Protein AF-A0A8S9XT83-F1 (afdb_monomer)

pLDDT: mean 88.58, std 15.95, range [33.59, 98.62]

Structure (mmCIF, N/CA/C/O backbone):
data_AF-A0A8S9XT83-F1
#
_entry.id   AF-A0A8S9XT83-F1
#
loop_
_atom_site.group_PDB
_atom_site.id
_atom_site.type_symbol
_atom_site.label_atom_id
_atom_site.label_alt_id
_atom_site.label_comp_id
_atom_site.label_asym_id
_atom_site.label_entity_id
_atom_site.label_seq_id
_atom_site.pdbx_PDB_ins_code
_atom_site.Cartn_x
_atom_site.Cartn_y
_atom_site.Cartn_z
_atom_site.occupancy
_atom_site.B_iso_or_equiv
_atom_site.auth_seq_id
_atom_site.auth_comp_id
_atom_site.auth_asym_id
_atom_site.auth_atom_id
_atom_site.pdbx_PDB_model_num
ATOM 1 N N . MET A 1 1 ? -28.883 -6.784 -3.799 1.00 34.38 1 MET A N 1
ATOM 2 C CA . MET A 1 1 ? -28.801 -6.241 -2.429 1.00 34.38 1 MET A CA 1
ATOM 3 C C . MET A 1 1 ? -27.852 -5.056 -2.502 1.00 34.38 1 MET A C 1
ATOM 5 O O . MET A 1 1 ? -26.699 -5.260 -2.856 1.00 34.38 1 MET A O 1
ATOM 9 N N . ALA A 1 2 ? -28.358 -3.829 -2.380 1.00 33.59 2 ALA A N 1
ATOM 10 C CA . ALA A 1 2 ? -27.524 -2.636 -2.489 1.00 33.59 2 ALA A CA 1
ATOM 11 C C . ALA A 1 2 ? -26.619 -2.563 -1.253 1.00 33.59 2 ALA A C 1
ATOM 13 O O . ALA A 1 2 ? -27.121 -2.547 -0.135 1.00 33.59 2 ALA A O 1
ATOM 14 N N . THR A 1 3 ? -25.303 -2.583 -1.452 1.00 39.19 3 THR A N 1
ATOM 15 C CA . THR A 1 3 ? -24.326 -2.287 -0.402 1.00 39.19 3 THR A CA 1
ATOM 16 C C . THR A 1 3 ? -24.558 -0.853 0.059 1.00 39.19 3 THR A C 1
ATOM 18 O O . THR A 1 3 ? -24.396 0.072 -0.743 1.00 39.19 3 THR A O 1
ATOM 21 N N . GLU A 1 4 ? -24.972 -0.665 1.313 1.00 41.41 4 GLU A N 1
ATOM 22 C CA . GLU A 1 4 ? -24.979 0.653 1.944 1.00 41.41 4 GLU A CA 1
ATOM 23 C C . GLU A 1 4 ? -23.576 1.244 1.794 1.00 41.41 4 GLU A C 1
ATOM 25 O O . GLU A 1 4 ? -22.588 0.674 2.258 1.00 41.41 4 GLU A O 1
ATOM 30 N N . LYS A 1 5 ? -23.470 2.353 1.057 1.00 43.59 5 LYS A N 1
ATOM 31 C CA . LYS A 1 5 ? -22.236 3.134 1.017 1.00 43.59 5 LYS A CA 1
ATOM 32 C C . LYS A 1 5 ? -21.988 3.605 2.445 1.00 43.59 5 LYS A C 1
ATOM 34 O O . LYS A 1 5 ? -22.780 4.394 2.955 1.00 43.59 5 LYS A O 1
ATOM 39 N N . GLY A 1 6 ? -20.938 3.082 3.078 1.00 50.66 6 GLY A N 1
ATOM 40 C CA . GLY A 1 6 ? -20.538 3.489 4.420 1.00 50.66 6 GLY A CA 1
ATOM 41 C C . GLY A 1 6 ? -20.428 5.009 4.499 1.00 50.66 6 GLY A C 1
ATOM 42 O O . GLY A 1 6 ? -19.978 5.651 3.545 1.00 50.66 6 GLY A O 1
ATOM 43 N N . VAL A 1 7 ? -20.890 5.582 5.612 1.00 56.91 7 VAL A N 1
ATOM 44 C CA . VAL A 1 7 ? -20.735 7.013 5.896 1.00 56.91 7 VAL A CA 1
ATOM 45 C C . VAL A 1 7 ? -19.258 7.376 5.674 1.00 56.91 7 VAL A C 1
ATOM 47 O O . VAL A 1 7 ? -18.397 6.644 6.170 1.00 56.91 7 VAL A O 1
ATOM 50 N N . PRO A 1 8 ? -18.938 8.424 4.887 1.00 57.78 8 PRO A N 1
ATOM 51 C CA . PRO A 1 8 ? -17.556 8.812 4.641 1.00 57.78 8 PRO A CA 1
ATOM 52 C C . PRO A 1 8 ? -16.818 8.967 5.968 1.00 57.78 8 PRO A C 1
ATOM 54 O O . PRO A 1 8 ? -17.257 9.746 6.813 1.00 57.78 8 PRO A O 1
ATOM 57 N N . LYS A 1 9 ? -15.720 8.225 6.143 1.00 65.12 9 LYS A N 1
ATOM 58 C CA . LYS A 1 9 ? -14.871 8.383 7.320 1.00 65.12 9 LYS A CA 1
ATOM 59 C C . LYS A 1 9 ? -14.041 9.641 7.128 1.00 65.12 9 LYS A C 1
ATOM 61 O O . LYS A 1 9 ? -13.241 9.714 6.190 1.00 65.12 9 LYS A O 1
ATOM 66 N N . LEU A 1 10 ? -14.225 10.637 7.985 1.00 80.69 10 LEU A N 1
ATOM 67 C CA . LEU A 1 10 ? -13.420 11.851 7.943 1.00 80.69 10 LEU A CA 1
ATOM 68 C C . LEU A 1 10 ? -12.155 11.617 8.765 1.00 80.69 10 LEU A C 1
ATOM 70 O O . LEU A 1 10 ? -12.166 11.765 9.984 1.00 80.69 10 LEU A O 1
ATOM 74 N N . PHE A 1 11 ? -11.072 11.238 8.089 1.00 89.69 11 PHE A N 1
ATOM 75 C CA . PHE A 1 11 ? -9.737 11.276 8.675 1.00 89.69 11 PHE A CA 1
ATOM 76 C C . PHE A 1 11 ? -9.101 12.634 8.372 1.00 89.69 11 PHE A C 1
ATOM 78 O O . PHE A 1 11 ? -8.957 12.999 7.204 1.00 89.69 11 PHE A O 1
ATOM 85 N N . ALA A 1 12 ? -8.754 13.393 9.406 1.00 90.19 12 ALA A N 1
ATOM 86 C CA . ALA A 1 12 ? -8.213 14.741 9.271 1.00 90.19 12 ALA A CA 1
ATOM 87 C C . ALA A 1 12 ? -7.060 14.980 10.247 1.00 90.19 12 ALA A C 1
ATOM 89 O O . ALA A 1 12 ? -6.944 14.312 11.272 1.00 90.19 12 ALA A O 1
ATOM 90 N N . GLN A 1 13 ? -6.214 15.954 9.927 1.00 91.44 13 GLN A N 1
ATOM 91 C CA . GLN A 1 13 ? -5.209 16.464 10.849 1.00 91.44 13 GLN A CA 1
ATOM 92 C C . GLN A 1 13 ? -5.756 17.712 11.542 1.00 91.44 13 GLN A C 1
ATOM 94 O O . GLN A 1 13 ? -6.193 18.648 10.873 1.00 91.44 13 G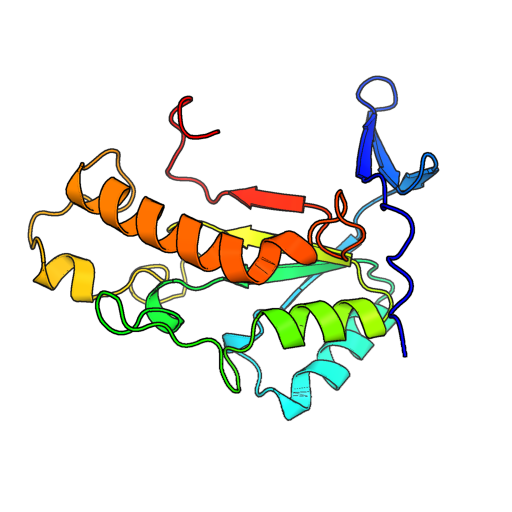LN A O 1
ATOM 99 N N . ASP A 1 14 ? -5.705 17.728 12.868 1.00 92.06 14 ASP A N 1
ATOM 100 C CA . ASP A 1 14 ? -5.944 18.914 13.680 1.00 92.06 14 ASP A CA 1
ATOM 101 C C . ASP A 1 14 ? -4.588 19.512 14.064 1.00 92.06 14 ASP A C 1
ATOM 103 O O . ASP A 1 14 ? -3.859 18.992 14.914 1.00 92.06 14 ASP A O 1
ATOM 107 N N . LEU A 1 15 ? -4.225 20.587 13.366 1.00 91.81 15 LEU A N 1
ATOM 108 C CA . LEU A 1 15 ? -2.946 21.268 13.549 1.00 91.81 15 LEU A CA 1
ATOM 109 C C . LEU A 1 15 ? -2.891 22.070 14.852 1.00 91.81 15 LEU A C 1
ATOM 111 O O . LEU A 1 15 ? -1.805 22.246 15.398 1.00 91.81 15 LEU A O 1
ATOM 115 N N . GLU A 1 16 ? -4.032 22.546 15.351 1.00 92.81 16 GLU A N 1
ATOM 116 C CA . GLU A 1 16 ? -4.093 23.348 16.575 1.00 92.81 16 GLU A CA 1
ATOM 117 C C . GLU A 1 16 ? -3.871 22.466 17.802 1.00 92.81 16 GLU A C 1
ATOM 119 O O . GLU A 1 16 ? -3.094 22.813 18.692 1.00 92.81 16 GLU A O 1
ATOM 124 N N . ASN A 1 17 ? -4.500 21.288 17.816 1.00 92.81 17 ASN A N 1
ATOM 125 C CA . ASN A 1 17 ? -4.413 20.337 18.924 1.00 92.81 17 ASN A CA 1
ATOM 126 C C . ASN A 1 17 ? -3.346 19.248 18.720 1.00 92.81 17 ASN A C 1
ATOM 128 O O . ASN A 1 17 ? -3.202 18.363 19.564 1.00 92.81 17 ASN A O 1
ATOM 132 N N . ASN A 1 18 ? -2.583 19.320 17.623 1.00 94.00 18 ASN A N 1
ATOM 133 C CA . ASN A 1 18 ? -1.505 18.394 17.268 1.00 94.00 18 ASN A CA 1
ATOM 134 C C . ASN A 1 18 ? -1.933 16.914 17.332 1.00 94.00 18 ASN A C 1
ATOM 136 O O . ASN A 1 18 ? -1.256 16.070 17.927 1.00 94.00 18 ASN A O 1
ATOM 140 N N . CYS A 1 19 ? -3.085 16.598 16.742 1.00 93.88 19 CYS A N 1
ATOM 141 C CA . CYS A 1 19 ? -3.635 15.247 16.734 1.00 93.88 19 CYS A CA 1
ATOM 142 C C . CYS A 1 19 ? -4.278 14.902 15.385 1.00 93.88 19 CYS A C 1
ATOM 144 O O . CYS A 1 19 ? -4.442 15.751 14.507 1.00 93.88 19 CYS A O 1
ATOM 146 N N . PHE A 1 20 ? -4.624 13.628 15.204 1.00 95.06 20 PHE A N 1
ATOM 147 C CA . PHE A 1 20 ? -5.512 13.227 14.120 1.00 95.06 20 PHE A CA 1
ATOM 148 C C . PHE A 1 20 ? -6.941 13.152 14.634 1.00 95.06 20 PHE A C 1
ATOM 150 O O . PHE A 1 20 ? -7.179 12.852 15.802 1.00 95.06 20 PHE A O 1
ATOM 157 N N . LEU A 1 21 ? -7.888 13.382 13.736 1.00 94.44 21 LEU A N 1
ATOM 158 C CA . LEU A 1 21 ? -9.304 13.187 13.974 1.00 94.44 21 LEU A CA 1
ATOM 159 C C . LEU A 1 21 ? -9.788 12.038 13.098 1.00 94.44 21 LEU A C 1
ATOM 161 O O . LEU A 1 21 ? -9.517 12.018 11.898 1.00 94.44 21 LEU A O 1
ATOM 165 N N . LEU A 1 22 ? -10.524 11.107 13.694 1.00 93.31 22 LEU A N 1
ATOM 166 C CA . LEU A 1 22 ? -11.333 10.127 12.983 1.00 93.31 22 LEU A CA 1
ATOM 167 C C . LEU A 1 22 ? -12.793 10.424 13.311 1.00 93.31 22 LEU A C 1
ATOM 169 O O . LEU A 1 22 ? -13.196 10.359 14.471 1.00 93.31 22 LEU A O 1
ATOM 173 N N . ASP A 1 23 ? -13.560 10.815 12.297 1.00 91.06 23 ASP A N 1
ATOM 174 C CA . ASP A 1 23 ? -14.966 11.209 12.428 1.00 91.06 23 ASP A CA 1
ATOM 175 C C . ASP A 1 23 ? -15.170 12.310 13.487 1.00 91.06 23 ASP A C 1
ATOM 177 O O . ASP A 1 23 ? -16.092 12.284 14.299 1.00 91.06 23 ASP A O 1
ATOM 181 N N . GLY A 1 24 ? -14.251 13.285 13.494 1.00 90.44 24 GLY A N 1
ATOM 182 C CA . GLY A 1 24 ? -14.261 14.432 14.409 1.00 90.44 24 GLY A CA 1
ATOM 183 C C . GLY A 1 24 ? -13.762 14.140 15.828 1.00 90.44 24 GLY A C 1
ATOM 184 O O . GLY A 1 24 ? -13.676 15.063 16.632 1.00 90.44 24 GLY A O 1
ATOM 185 N N . SER A 1 25 ? -13.406 12.892 16.144 1.00 92.56 25 SER A N 1
ATOM 186 C CA . SER A 1 25 ? -12.896 12.503 17.464 1.00 92.56 25 SER A CA 1
ATOM 187 C C . SER A 1 25 ? -11.373 12.336 17.452 1.00 92.56 25 SER A C 1
ATOM 189 O O . SER A 1 25 ? -10.855 11.769 16.486 1.00 92.56 25 SER A O 1
ATOM 191 N N . PRO A 1 26 ? -10.645 12.756 18.510 1.00 95.31 26 PRO A N 1
ATOM 192 C CA . PRO A 1 26 ? -9.206 12.530 18.621 1.00 95.31 26 PRO A CA 1
ATOM 193 C C . PRO A 1 26 ? -8.831 11.061 18.420 1.00 95.31 26 PRO A C 1
ATOM 195 O O . PRO A 1 26 ? -9.407 10.159 19.031 1.00 95.31 26 PRO A O 1
ATOM 198 N N . PHE A 1 27 ? -7.846 10.828 17.563 1.00 95.56 27 PHE A N 1
ATOM 199 C CA . PHE A 1 27 ? -7.422 9.512 17.125 1.00 95.56 27 PHE A CA 1
ATOM 200 C C . PHE A 1 27 ? -5.897 9.429 17.066 1.00 95.56 27 PHE A C 1
ATOM 202 O O . PHE A 1 27 ? -5.224 10.310 16.533 1.00 95.56 27 PHE A O 1
ATOM 209 N N . THR A 1 28 ? -5.356 8.317 17.559 1.00 95.75 28 THR A N 1
ATOM 210 C CA . THR A 1 28 ? -3.927 8.005 17.473 1.00 95.75 28 THR A CA 1
ATOM 211 C C . THR A 1 28 ? -3.751 6.721 16.667 1.00 95.75 28 THR A C 1
ATOM 213 O O . THR A 1 28 ? -4.159 5.654 17.141 1.00 95.75 28 THR A O 1
ATOM 216 N N . PRO A 1 29 ? -3.148 6.781 15.465 1.00 95.25 29 PRO A N 1
ATOM 217 C CA . PRO A 1 29 ? -2.821 5.585 14.701 1.00 95.25 29 PRO A CA 1
ATOM 218 C C . PRO A 1 29 ? -1.774 4.743 15.444 1.00 95.25 29 PRO A C 1
ATOM 220 O O . PRO A 1 29 ? -0.640 5.172 15.640 1.00 95.25 29 PRO A O 1
ATOM 223 N N . MET A 1 30 ? -2.149 3.526 15.827 1.00 97.50 30 MET A N 1
ATOM 224 C CA . MET A 1 30 ? -1.272 2.503 16.394 1.00 97.50 30 MET A CA 1
ATOM 225 C C . MET A 1 30 ? -1.226 1.352 15.397 1.00 97.50 30 MET A C 1
ATOM 227 O O . MET A 1 30 ? -2.198 0.604 15.267 1.00 97.50 30 MET A O 1
ATOM 231 N N . SER A 1 31 ? -0.126 1.256 14.650 1.00 97.12 31 SER A N 1
ATOM 232 C CA . SER A 1 31 ? -0.036 0.377 13.483 1.00 97.12 31 SER A CA 1
ATOM 233 C C . SER A 1 31 ? 1.024 -0.705 13.627 1.00 97.12 31 SER A C 1
ATOM 235 O O . SER A 1 31 ? 2.112 -0.457 14.143 1.00 97.12 31 SER A O 1
ATOM 237 N N . GLY A 1 32 ? 0.710 -1.892 13.110 1.00 95.69 32 GLY A N 1
ATOM 238 C CA . GLY A 1 32 ? 1.663 -2.975 12.880 1.00 95.69 32 GLY A CA 1
ATOM 239 C C . GLY A 1 32 ? 1.936 -3.115 11.388 1.00 95.69 32 GLY A C 1
ATOM 240 O O . GLY A 1 32 ? 1.028 -2.952 10.575 1.00 95.69 32 GLY A O 1
ATOM 241 N N . GLU A 1 33 ? 3.176 -3.412 11.007 1.00 95.12 33 GLU A N 1
ATOM 242 C CA . GLU A 1 33 ? 3.528 -3.589 9.598 1.00 95.12 33 GLU A CA 1
ATOM 243 C C . GLU A 1 33 ? 3.407 -5.053 9.169 1.00 95.12 33 GLU A C 1
ATOM 245 O O . GLU A 1 33 ? 3.999 -5.950 9.769 1.00 95.12 33 GLU A O 1
ATOM 250 N N . MET A 1 34 ? 2.639 -5.289 8.109 1.00 96.06 34 MET A N 1
ATOM 251 C CA . MET A 1 34 ? 2.459 -6.597 7.495 1.00 96.06 34 MET A CA 1
ATOM 252 C C . MET A 1 34 ? 2.369 -6.425 5.984 1.00 96.06 34 MET A C 1
ATOM 254 O O . MET A 1 34 ? 1.490 -5.736 5.480 1.00 96.06 34 MET A O 1
ATOM 258 N N . HIS A 1 35 ? 3.265 -7.082 5.252 1.00 95.75 35 HIS A N 1
ATOM 259 C CA . HIS A 1 35 ? 3.263 -7.070 3.791 1.00 95.75 35 HIS A CA 1
ATOM 260 C C . HIS A 1 35 ? 2.495 -8.290 3.279 1.00 95.75 35 HIS A C 1
ATOM 262 O O . HIS A 1 35 ? 2.969 -9.417 3.431 1.00 95.75 35 HIS A O 1
ATOM 268 N N . TYR A 1 36 ? 1.317 -8.081 2.680 1.00 97.19 36 TYR A N 1
ATOM 269 C CA . TYR A 1 36 ? 0.444 -9.172 2.210 1.00 97.19 36 TYR A CA 1
ATOM 270 C C . TYR A 1 36 ? 1.162 -10.129 1.255 1.00 97.19 36 TYR A C 1
ATOM 272 O O . TYR A 1 36 ? 1.021 -11.337 1.387 1.00 97.19 36 TYR A O 1
ATOM 280 N N . PHE A 1 37 ? 2.022 -9.606 0.381 1.00 95.25 37 PHE A N 1
ATOM 281 C CA . PHE A 1 37 ? 2.787 -10.388 -0.592 1.00 95.25 37 PHE A CA 1
ATOM 282 C C . PHE A 1 37 ? 3.889 -11.272 0.028 1.00 95.25 37 PHE A C 1
ATOM 284 O O . PHE A 1 37 ? 4.534 -12.038 -0.683 1.00 95.25 37 PHE A O 1
ATOM 291 N N . ARG A 1 38 ? 4.137 -11.175 1.344 1.00 95.44 38 ARG A N 1
AT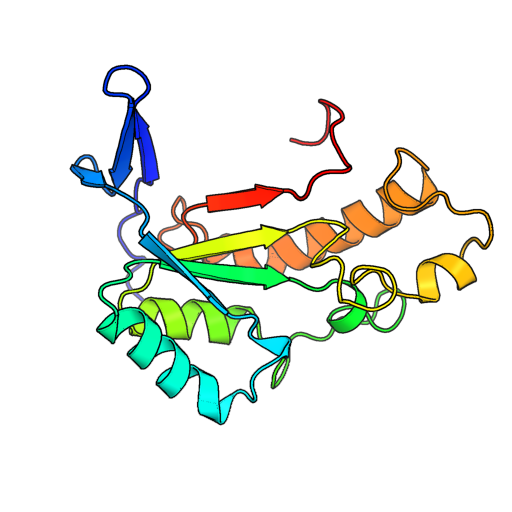OM 292 C CA . ARG A 1 38 ? 5.064 -12.050 2.093 1.00 95.44 38 ARG A CA 1
ATOM 293 C C . ARG A 1 38 ? 4.350 -13.139 2.892 1.00 95.44 38 ARG A C 1
ATOM 295 O O . ARG A 1 38 ? 5.009 -13.965 3.520 1.00 95.44 38 ARG A O 1
ATOM 302 N N . VAL A 1 39 ? 3.021 -13.125 2.921 1.00 97.00 39 VAL A N 1
ATOM 303 C CA . VAL A 1 39 ? 2.207 -14.052 3.708 1.00 97.00 39 VAL A CA 1
ATOM 304 C C . VAL A 1 39 ? 1.213 -14.719 2.763 1.00 97.00 39 VAL A C 1
ATOM 306 O O . VAL A 1 39 ? 0.496 -14.007 2.071 1.00 97.00 39 VAL A O 1
ATOM 309 N N . PRO A 1 40 ? 1.107 -16.057 2.732 1.00 97.69 40 PRO A N 1
ATOM 310 C CA . PRO A 1 40 ? 0.088 -16.716 1.924 1.00 97.69 40 PRO A CA 1
ATOM 311 C C . PRO A 1 40 ? -1.312 -16.233 2.305 1.00 97.69 40 PRO A C 1
ATOM 313 O O . PRO A 1 40 ? -1.629 -16.136 3.497 1.00 97.69 40 PRO A O 1
ATOM 316 N N . ARG A 1 41 ? -2.173 -15.993 1.315 1.00 98.12 41 ARG A N 1
ATOM 317 C CA . ARG A 1 41 ? -3.532 -15.471 1.506 1.00 98.12 41 ARG A CA 1
ATOM 318 C C . ARG A 1 41 ? -4.361 -16.207 2.562 1.00 98.12 41 ARG A C 1
ATOM 320 O O . ARG A 1 41 ? -4.987 -15.523 3.371 1.00 98.12 41 ARG A O 1
ATOM 327 N N . PRO A 1 42 ? -4.334 -17.553 2.661 1.00 98.19 42 PRO A N 1
ATOM 328 C CA . PRO A 1 42 ? -5.062 -18.270 3.712 1.00 98.19 42 PRO A CA 1
ATOM 329 C C . PRO A 1 42 ? -4.639 -17.908 5.144 1.00 98.19 42 PRO A C 1
ATOM 331 O O . PRO A 1 42 ? -5.376 -18.163 6.086 1.00 98.19 42 PRO A O 1
ATOM 334 N N . SER A 1 43 ? -3.445 -17.338 5.327 1.00 98.38 43 SER A N 1
ATOM 335 C CA . SER A 1 43 ? -2.932 -16.920 6.634 1.00 98.38 43 SER A CA 1
ATOM 336 C C . SER A 1 43 ? -3.187 -15.446 6.950 1.00 98.38 43 SER A C 1
ATOM 338 O O . SER A 1 43 ? -2.897 -15.035 8.071 1.00 98.38 43 SER A O 1
ATOM 340 N N . TRP A 1 44 ? -3.700 -14.635 6.016 1.00 98.62 44 TRP A N 1
ATOM 341 C CA . TRP A 1 44 ? -3.868 -13.195 6.249 1.00 98.62 44 TRP A CA 1
ATOM 342 C C . TRP A 1 44 ? -4.782 -12.892 7.430 1.00 98.62 44 TRP A C 1
ATOM 344 O O . TRP A 1 44 ? -4.432 -12.063 8.264 1.00 98.62 44 TRP A O 1
ATOM 354 N N . GLU A 1 45 ? -5.910 -13.594 7.522 1.00 98.44 45 GLU A N 1
ATOM 355 C CA . GLU A 1 45 ? -6.895 -13.391 8.584 1.00 98.44 45 GLU A CA 1
ATOM 356 C C . GLU A 1 45 ? -6.284 -13.626 9.968 1.00 98.44 45 GLU A C 1
ATOM 358 O O . GLU A 1 45 ? -6.372 -12.763 10.836 1.00 98.44 45 GLU A O 1
ATOM 363 N N . ASP A 1 46 ? -5.566 -14.738 10.146 1.00 98.38 46 ASP A N 1
ATOM 364 C CA . ASP A 1 46 ? -4.878 -15.045 11.403 1.00 98.38 46 ASP A CA 1
ATOM 365 C C . ASP A 1 46 ? -3.836 -13.973 11.772 1.00 98.38 46 ASP A C 1
ATOM 367 O O . ASP A 1 46 ? -3.736 -13.575 12.935 1.00 98.38 46 ASP A O 1
ATOM 371 N N . ARG A 1 47 ? -3.060 -13.473 10.799 1.00 98.31 47 ARG A N 1
ATOM 372 C CA . ARG A 1 47 ? -2.060 -12.427 11.072 1.00 98.31 47 ARG A CA 1
ATOM 373 C C . ARG A 1 47 ? -2.716 -11.095 11.445 1.00 98.31 47 ARG A C 1
ATOM 375 O O . ARG A 1 47 ? -2.260 -10.449 12.387 1.00 98.31 47 ARG A O 1
ATOM 382 N N . LEU A 1 48 ? -3.792 -10.708 10.762 1.00 98.62 48 LEU A N 1
ATOM 383 C CA . LEU A 1 48 ? -4.549 -9.489 11.062 1.00 98.62 48 LEU A CA 1
ATOM 384 C C . LEU A 1 48 ? -5.243 -9.579 12.427 1.00 98.62 48 LEU A C 1
ATOM 386 O O . LEU A 1 48 ? -5.172 -8.631 13.207 1.00 98.62 48 LEU A O 1
ATOM 390 N N . ALA A 1 49 ? -5.811 -10.735 12.772 1.00 98.19 49 ALA A N 1
ATOM 391 C CA . ALA A 1 49 ? -6.391 -10.975 14.090 1.00 98.19 49 ALA A CA 1
ATOM 392 C C . ALA A 1 49 ? -5.348 -10.818 15.210 1.00 98.19 49 ALA A C 1
ATOM 394 O O . ALA A 1 49 ? -5.639 -10.245 16.258 1.00 98.19 49 ALA A O 1
ATOM 395 N N . LYS A 1 50 ? -4.101 -11.253 14.985 1.00 98.25 50 LYS A N 1
ATOM 396 C CA . LYS A 1 50 ? -2.990 -11.053 15.936 1.00 98.25 50 LYS A CA 1
ATOM 397 C C . LYS A 1 50 ? -2.579 -9.588 16.071 1.00 98.25 50 LYS A C 1
ATOM 399 O O . LYS A 1 50 ? -2.327 -9.143 17.187 1.00 98.25 50 LYS A O 1
ATOM 404 N N . ILE A 1 51 ? -2.548 -8.834 14.970 1.00 98.00 51 ILE A N 1
ATOM 405 C CA . ILE A 1 51 ? -2.329 -7.375 14.992 1.00 98.00 51 ILE A CA 1
ATOM 406 C C . ILE A 1 51 ? -3.413 -6.703 15.840 1.00 98.00 51 ILE A C 1
ATOM 408 O O . ILE A 1 51 ? -3.099 -5.925 16.740 1.00 98.00 51 ILE A O 1
ATOM 412 N N . LYS A 1 52 ? -4.681 -7.065 15.621 1.00 97.44 52 LYS A N 1
ATOM 413 C CA . LYS A 1 52 ? -5.807 -6.550 16.404 1.00 97.44 52 LYS A CA 1
ATOM 414 C C . LYS A 1 52 ? -5.704 -6.925 17.885 1.00 97.44 52 LYS A C 1
ATOM 416 O O . LYS A 1 52 ? -5.875 -6.065 18.745 1.00 97.44 52 LYS A O 1
ATOM 421 N N . ALA A 1 53 ? -5.366 -8.178 18.192 1.00 97.50 53 ALA A N 1
ATOM 422 C CA . ALA A 1 53 ? -5.182 -8.669 19.559 1.00 97.50 53 ALA A CA 1
ATOM 423 C C . ALA A 1 53 ? -4.009 -7.996 20.297 1.00 97.50 53 ALA A C 1
ATOM 425 O O . ALA A 1 53 ? -4.009 -7.938 21.524 1.00 97.50 53 ALA A O 1
ATOM 426 N N . ALA A 1 54 ? -3.038 -7.441 19.568 1.00 97.56 54 ALA A N 1
ATOM 427 C CA . ALA A 1 54 ? -1.968 -6.610 20.119 1.00 97.56 54 ALA A CA 1
ATOM 428 C C . ALA A 1 54 ? -2.409 -5.159 20.423 1.00 97.56 54 ALA A C 1
ATOM 430 O O . ALA A 1 54 ? -1.561 -4.303 20.666 1.00 97.56 54 ALA A O 1
ATOM 431 N N . ASN A 1 55 ? -3.720 -4.875 20.422 1.00 96.62 55 ASN A N 1
ATOM 432 C CA . ASN A 1 55 ? -4.326 -3.550 20.616 1.00 96.62 55 ASN A CA 1
ATOM 433 C C . ASN A 1 55 ? -3.919 -2.507 19.562 1.00 96.62 55 ASN A C 1
ATOM 435 O O . ASN A 1 55 ? -3.946 -1.302 19.822 1.00 96.62 55 ASN A O 1
ATOM 439 N N . LEU A 1 56 ? -3.568 -2.957 18.356 1.00 98.19 56 LEU A N 1
ATOM 440 C CA . LEU A 1 56 ? -3.327 -2.076 17.217 1.00 98.19 56 LEU A CA 1
ATOM 441 C C . LEU A 1 56 ? -4.657 -1.772 16.516 1.00 98.19 56 LEU A C 1
ATOM 443 O O . LEU A 1 56 ? -5.556 -2.614 16.445 1.00 98.19 56 LEU A O 1
ATOM 447 N N . ASN A 1 57 ? -4.797 -0.545 16.019 1.00 97.62 57 ASN A N 1
ATOM 448 C CA . ASN A 1 57 ? -6.000 -0.073 15.324 1.00 97.62 57 ASN A CA 1
ATOM 449 C C . ASN A 1 57 ? -5.772 0.131 13.820 1.00 97.62 57 ASN A C 1
ATOM 451 O O . ASN A 1 57 ? -6.729 0.343 13.075 1.00 97.62 57 ASN A O 1
ATOM 455 N N . CYS A 1 58 ? -4.518 0.037 13.377 1.00 98.25 58 CYS A N 1
ATOM 456 C CA . CYS A 1 58 ? -4.123 0.131 11.985 1.00 98.25 58 CYS A CA 1
ATOM 457 C C . CYS A 1 58 ? -3.238 -1.056 11.586 1.00 98.25 58 CYS A C 1
ATOM 459 O O . CYS A 1 58 ? -2.526 -1.640 12.408 1.00 98.25 58 CYS A O 1
ATOM 461 N N . VAL A 1 59 ? -3.239 -1.366 10.294 1.00 98.44 59 VAL A N 1
ATOM 462 C CA . VAL A 1 59 ? -2.200 -2.165 9.647 1.00 98.44 59 VAL A CA 1
ATOM 463 C C . VAL A 1 59 ? -1.530 -1.335 8.562 1.00 98.44 59 VAL A C 1
ATOM 465 O O . VAL A 1 59 ? -2.183 -0.666 7.757 1.00 98.44 59 VAL A O 1
ATOM 468 N N . THR A 1 60 ? -0.206 -1.384 8.535 1.00 97.56 60 THR A N 1
ATOM 469 C CA . THR A 1 60 ? 0.600 -0.771 7.489 1.00 97.56 60 THR A CA 1
ATOM 470 C C . THR A 1 60 ? 1.023 -1.846 6.501 1.00 97.56 60 THR A C 1
ATOM 472 O O . THR A 1 60 ? 1.632 -2.838 6.896 1.00 97.56 60 THR A O 1
ATOM 475 N N . THR A 1 61 ? 0.754 -1.641 5.214 1.00 96.44 61 THR A N 1
ATOM 476 C CA . THR A 1 61 ? 1.294 -2.499 4.152 1.00 96.44 61 THR A CA 1
ATOM 477 C C . THR A 1 61 ? 1.885 -1.660 3.039 1.00 96.44 61 THR A C 1
ATOM 479 O O . THR A 1 61 ? 1.365 -0.599 2.694 1.00 96.44 61 THR A O 1
ATOM 482 N N . ALA A 1 62 ? 2.964 -2.157 2.451 1.00 94.19 62 ALA A N 1
ATOM 483 C CA . ALA A 1 62 ? 3.527 -1.590 1.243 1.00 94.19 62 ALA A CA 1
ATOM 484 C C . ALA A 1 62 ? 2.977 -2.301 0.002 1.00 94.19 62 ALA A C 1
ATOM 486 O O . ALA A 1 62 ? 2.547 -3.452 0.086 1.00 94.19 62 ALA A O 1
ATOM 487 N N . VAL A 1 63 ? 2.971 -1.605 -1.135 1.00 94.81 63 VAL A N 1
ATOM 488 C CA . VAL A 1 63 ? 2.613 -2.176 -2.440 1.00 94.81 63 VAL A CA 1
ATOM 489 C C . VAL A 1 63 ? 3.877 -2.291 -3.276 1.00 94.81 63 VAL A C 1
ATOM 491 O O . VAL A 1 63 ? 4.563 -1.295 -3.512 1.00 94.81 63 VAL A O 1
ATOM 494 N N . GLU A 1 64 ? 4.192 -3.501 -3.727 1.00 93.88 64 GLU A N 1
ATOM 495 C CA . GLU A 1 64 ? 5.417 -3.756 -4.479 1.00 93.88 64 GLU A CA 1
ATOM 496 C C . GLU A 1 64 ? 5.178 -3.761 -5.987 1.00 93.88 64 GLU A C 1
ATOM 498 O O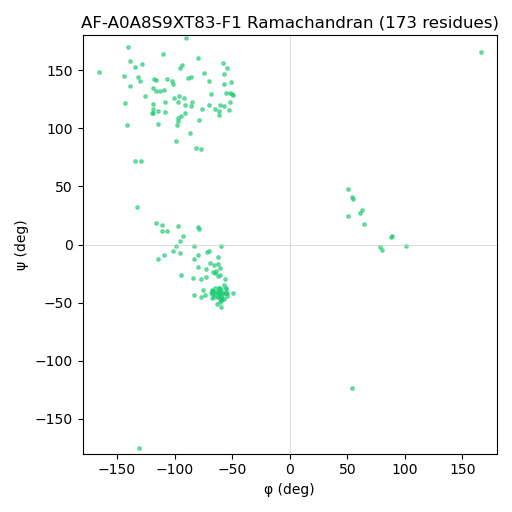 . GLU A 1 64 ? 4.595 -4.696 -6.538 1.00 93.88 64 GLU A O 1
ATOM 503 N N . TRP A 1 65 ? 5.669 -2.728 -6.670 1.00 94.56 65 TRP A N 1
ATOM 504 C CA . TRP A 1 65 ? 5.460 -2.558 -8.105 1.00 94.56 65 TRP A CA 1
ATOM 505 C C . TRP A 1 65 ? 5.970 -3.758 -8.918 1.00 94.56 65 TRP A C 1
ATOM 507 O O . TRP A 1 65 ? 5.230 -4.291 -9.741 1.00 94.56 65 TRP A O 1
ATOM 517 N N . GLY A 1 66 ? 7.184 -4.241 -8.647 1.00 94.56 66 GLY A N 1
ATOM 518 C CA . GLY A 1 66 ? 7.792 -5.359 -9.374 1.00 94.56 66 GLY A CA 1
ATOM 519 C C . GLY A 1 66 ? 6.968 -6.650 -9.351 1.00 94.56 66 GLY A C 1
ATOM 520 O O . GLY A 1 66 ? 6.922 -7.356 -10.355 1.00 94.56 66 GLY A O 1
ATOM 521 N N . LEU A 1 67 ? 6.265 -6.934 -8.248 1.00 95.25 67 LEU A N 1
ATOM 522 C CA . LEU A 1 67 ? 5.380 -8.102 -8.149 1.00 95.25 67 LEU A CA 1
ATOM 523 C C . LEU A 1 67 ? 4.072 -7.901 -8.913 1.00 95.25 67 LEU A C 1
ATOM 525 O O . LEU A 1 67 ? 3.566 -8.829 -9.543 1.00 95.25 67 LEU A O 1
ATOM 529 N N . HIS A 1 68 ? 3.522 -6.690 -8.853 1.00 96.81 68 HIS A N 1
ATOM 530 C CA . HIS A 1 68 ? 2.260 -6.365 -9.508 1.00 96.81 68 HIS A CA 1
ATOM 531 C C . HIS A 1 68 ? 2.392 -6.105 -11.000 1.00 96.81 68 HIS A C 1
ATOM 533 O O . HIS A 1 68 ? 1.385 -6.175 -11.694 1.00 96.81 68 HIS A O 1
ATOM 539 N N . GLU A 1 69 ? 3.586 -5.801 -11.499 1.00 96.94 69 GLU A N 1
ATOM 540 C CA . GLU A 1 69 ? 3.862 -5.599 -12.916 1.00 96.94 69 GLU A CA 1
ATOM 541 C C . GLU A 1 69 ? 5.140 -6.353 -13.324 1.00 96.94 69 GLU A C 1
ATOM 543 O O . GLU A 1 69 ? 6.176 -5.730 -13.565 1.00 96.94 69 GLU A O 1
ATOM 548 N N . PRO A 1 70 ? 5.103 -7.698 -13.406 1.00 95.00 70 PRO A N 1
ATOM 549 C CA . PRO A 1 70 ? 6.279 -8.503 -13.743 1.00 95.00 70 PRO A CA 1
ATOM 550 C C . PRO A 1 70 ? 6.788 -8.259 -15.171 1.00 95.00 70 PRO A C 1
ATOM 552 O O . PRO A 1 70 ? 7.965 -8.468 -15.448 1.00 95.00 70 PRO A O 1
ATOM 555 N N . HIS A 1 71 ? 5.913 -7.802 -16.073 1.00 95.56 71 HIS A N 1
ATOM 556 C CA . HIS A 1 71 ? 6.254 -7.376 -17.430 1.00 95.56 71 HIS A CA 1
ATOM 557 C C . HIS A 1 71 ? 5.548 -6.051 -17.748 1.00 95.56 71 HIS A C 1
ATOM 559 O O . HIS A 1 71 ? 4.464 -5.809 -17.209 1.00 95.56 71 HIS A O 1
ATOM 565 N N . PRO A 1 72 ? 6.093 -5.211 -18.649 1.00 95.44 72 PRO A N 1
ATOM 566 C CA . PRO A 1 72 ? 5.500 -3.915 -18.954 1.00 95.44 72 PRO A CA 1
ATOM 567 C C . PRO A 1 72 ? 4.043 -4.056 -19.428 1.00 95.44 72 PRO A C 1
ATOM 569 O O . PRO A 1 72 ? 3.767 -4.660 -20.460 1.00 95.44 72 PRO A O 1
ATOM 572 N N . GLY A 1 73 ? 3.106 -3.455 -18.696 1.00 95.44 73 GLY A N 1
ATOM 573 C CA . GLY A 1 73 ? 1.670 -3.468 -18.988 1.00 95.44 73 GLY A CA 1
ATOM 574 C C . GLY A 1 73 ? 0.923 -4.736 -18.560 1.00 95.44 73 GLY A C 1
ATOM 575 O O . GLY A 1 73 ? -0.303 -4.766 -18.672 1.00 95.44 73 GLY A O 1
ATOM 576 N N . LEU A 1 74 ? 1.618 -5.757 -18.051 1.00 96.88 74 LEU A N 1
ATOM 577 C CA . LEU A 1 74 ? 1.003 -6.976 -17.532 1.00 96.88 74 LEU A CA 1
ATOM 578 C C . LEU A 1 74 ? 0.865 -6.870 -16.016 1.00 96.88 74 LEU A C 1
ATOM 580 O O . LEU A 1 74 ? 1.852 -7.002 -15.298 1.00 96.88 74 LEU A O 1
ATOM 584 N N . TYR A 1 75 ? -0.361 -6.661 -15.539 1.00 97.44 75 TYR A N 1
ATOM 585 C CA . TYR A 1 75 ? -0.630 -6.472 -14.116 1.00 97.44 75 TYR A CA 1
ATOM 586 C C . TYR A 1 75 ? -1.184 -7.727 -13.444 1.00 97.44 75 TYR A C 1
ATOM 588 O O . TYR A 1 75 ? -2.098 -8.348 -13.981 1.00 97.44 75 TYR A O 1
ATOM 596 N N . ASN A 1 76 ? -0.712 -8.029 -12.235 1.00 97.50 76 ASN A N 1
ATOM 597 C CA . ASN A 1 76 ? -1.225 -9.109 -11.396 1.00 97.50 76 ASN A CA 1
ATOM 598 C C . ASN A 1 76 ? -1.769 -8.559 -10.069 1.00 97.50 76 ASN A C 1
ATOM 600 O O . ASN A 1 76 ? -1.033 -7.937 -9.309 1.00 97.50 76 ASN A O 1
ATOM 604 N N . PHE A 1 77 ? -3.051 -8.800 -9.793 1.00 97.62 77 PHE A N 1
ATOM 605 C CA . PHE A 1 77 ? -3.718 -8.479 -8.523 1.00 97.62 77 PHE A CA 1
ATOM 606 C C . PHE A 1 77 ? -4.537 -9.677 -8.017 1.00 97.62 77 PHE A C 1
ATOM 608 O O . PHE A 1 77 ? -5.605 -9.517 -7.434 1.00 97.62 77 PHE A O 1
ATOM 615 N N . GLU A 1 78 ? -4.070 -10.890 -8.299 1.00 97.00 78 GLU A N 1
ATOM 616 C CA . GLU A 1 78 ? -4.762 -12.130 -7.954 1.00 97.00 78 GLU A CA 1
ATOM 617 C C . GLU A 1 78 ? -4.029 -12.890 -6.846 1.00 97.00 78 GLU A C 1
ATOM 619 O O . GLU A 1 78 ? -2.848 -12.661 -6.578 1.00 97.00 78 GLU A O 1
ATOM 624 N N . ASN A 1 79 ? -4.722 -13.849 -6.225 1.00 96.31 79 ASN A N 1
ATOM 625 C CA . ASN A 1 79 ? -4.159 -14.749 -5.215 1.00 96.31 79 ASN A CA 1
ATOM 626 C C . ASN A 1 79 ? -3.495 -13.970 -4.063 1.00 96.31 79 ASN A C 1
ATOM 628 O O . ASN A 1 79 ? -4.155 -13.137 -3.437 1.00 96.31 79 ASN A O 1
ATOM 632 N N . ASP A 1 80 ? -2.211 -14.228 -3.802 1.00 97.50 80 ASP A N 1
ATOM 633 C CA . ASP A 1 80 ? -1.398 -13.567 -2.774 1.00 97.50 80 ASP A CA 1
ATOM 634 C C . ASP A 1 80 ? -1.043 -12.108 -3.119 1.00 97.50 80 ASP A C 1
ATOM 636 O O . ASP A 1 80 ? -0.487 -11.394 -2.290 1.00 97.50 80 ASP A O 1
ATOM 640 N N . LEU A 1 81 ? -1.368 -11.643 -4.330 1.00 97.88 81 LEU A N 1
ATOM 641 C CA . LEU A 1 81 ? -1.207 -10.255 -4.770 1.00 97.88 81 LEU A CA 1
ATOM 642 C C . LEU A 1 81 ? -2.549 -9.509 -4.853 1.00 97.88 81 LEU A C 1
ATOM 644 O O . LEU A 1 81 ? -2.625 -8.404 -5.384 1.00 97.88 81 LEU A O 1
ATOM 648 N N . ASP A 1 82 ? -3.629 -10.070 -4.319 1.00 98.31 82 ASP A N 1
ATOM 649 C CA . ASP A 1 82 ? -4.921 -9.386 -4.260 1.00 98.31 82 ASP A CA 1
ATOM 650 C C . ASP A 1 82 ? -4.947 -8.335 -3.139 1.00 98.31 82 ASP A C 1
ATOM 652 O O . ASP A 1 82 ? -5.425 -8.561 -2.023 1.00 98.31 82 ASP A O 1
ATOM 656 N N . LEU A 1 83 ? -4.405 -7.158 -3.460 1.00 98.19 83 LEU A N 1
ATOM 657 C CA . LEU A 1 83 ? -4.325 -6.004 -2.564 1.00 98.19 83 LEU A CA 1
ATOM 658 C C . LEU A 1 83 ? -5.706 -5.596 -2.035 1.00 98.19 83 LEU A C 1
ATOM 660 O O . LEU A 1 83 ? -5.858 -5.274 -0.857 1.00 98.19 83 LEU A O 1
ATOM 664 N N . LYS A 1 84 ? -6.722 -5.610 -2.902 1.00 98.06 84 LYS A N 1
ATOM 665 C CA . LYS A 1 84 ? -8.078 -5.194 -2.540 1.00 98.06 84 LYS A CA 1
ATOM 666 C C . LYS A 1 84 ? -8.694 -6.157 -1.533 1.00 98.06 84 LYS A C 1
ATOM 668 O O . LYS A 1 84 ? -9.277 -5.707 -0.547 1.00 98.06 84 LYS A O 1
ATOM 673 N N . ALA A 1 85 ? -8.533 -7.463 -1.734 1.00 98.31 85 ALA A N 1
ATOM 674 C CA . ALA A 1 85 ? -8.986 -8.450 -0.764 1.00 98.31 85 ALA A CA 1
ATOM 675 C C . ALA A 1 85 ? -8.262 -8.325 0.578 1.00 98.31 85 ALA A C 1
ATOM 677 O O . ALA A 1 85 ? -8.922 -8.402 1.610 1.00 98.31 85 ALA A O 1
ATOM 678 N N . PHE A 1 86 ? -6.948 -8.084 0.583 1.00 98.62 86 PHE A N 1
ATOM 679 C CA . PHE A 1 86 ? -6.206 -7.856 1.825 1.00 98.62 86 PHE A CA 1
ATOM 680 C C . PHE A 1 86 ? -6.743 -6.644 2.603 1.00 98.62 86 PHE A C 1
ATOM 682 O O . PHE A 1 86 ? -7.014 -6.746 3.798 1.00 98.62 86 PHE A O 1
ATOM 689 N N . ILE A 1 87 ? -6.958 -5.512 1.925 1.00 98.62 87 ILE A N 1
ATOM 690 C CA . ILE A 1 87 ? -7.478 -4.281 2.543 1.00 98.62 87 ILE A CA 1
ATOM 691 C 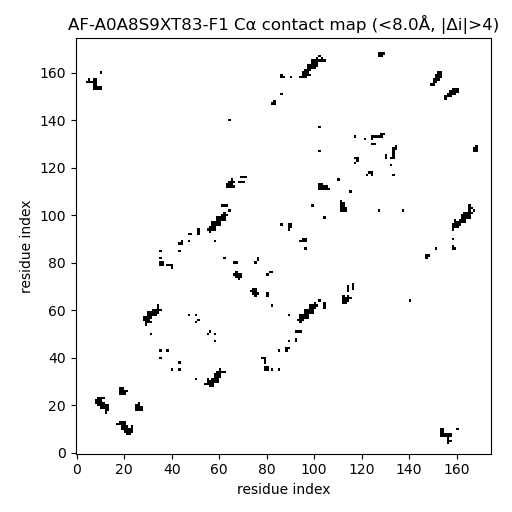C . ILE A 1 87 ? -8.897 -4.487 3.090 1.00 98.62 87 ILE A C 1
ATOM 693 O O . ILE A 1 87 ? -9.196 -4.063 4.205 1.00 98.62 87 ILE A O 1
ATOM 697 N N . ASN A 1 88 ? -9.765 -5.164 2.336 1.00 98.38 88 ASN A N 1
ATOM 698 C CA . ASN A 1 88 ? -11.118 -5.485 2.792 1.00 98.38 88 ASN A CA 1
ATOM 699 C C . ASN A 1 88 ? -11.111 -6.438 3.993 1.00 98.38 88 ASN A C 1
ATOM 701 O O . ASN A 1 88 ? -11.922 -6.283 4.902 1.00 98.38 88 ASN A O 1
ATOM 705 N N . LEU A 1 89 ? -10.187 -7.399 4.022 1.00 98.50 89 LEU A N 1
ATOM 706 C CA . LEU A 1 89 ? -10.028 -8.308 5.151 1.00 98.50 89 LEU A CA 1
ATOM 707 C C . LEU A 1 89 ? -9.534 -7.574 6.404 1.00 98.50 89 LEU A C 1
ATOM 709 O O . LEU A 1 89 ? -10.037 -7.833 7.491 1.00 98.50 89 LEU A O 1
ATOM 713 N N . ALA A 1 90 ? -8.607 -6.622 6.261 1.00 98.50 90 ALA A N 1
ATOM 714 C CA . ALA A 1 90 ? -8.196 -5.753 7.364 1.00 98.50 90 ALA A CA 1
ATOM 715 C C . ALA A 1 90 ? -9.381 -4.939 7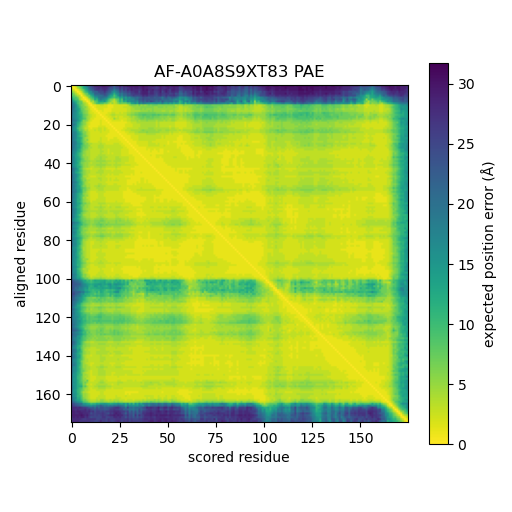.909 1.00 98.50 90 ALA A C 1
ATOM 717 O O . ALA A 1 90 ? -9.592 -4.898 9.120 1.00 98.50 90 ALA A O 1
ATOM 718 N N . ALA A 1 91 ? -10.207 -4.373 7.024 1.00 97.75 91 ALA A N 1
ATOM 719 C CA . ALA A 1 91 ? -11.412 -3.650 7.422 1.00 97.75 91 ALA A CA 1
ATOM 720 C C . ALA A 1 91 ? -12.411 -4.539 8.181 1.00 97.75 91 ALA A C 1
ATOM 722 O O . ALA A 1 91 ? -12.976 -4.100 9.177 1.00 97.75 91 ALA A O 1
ATOM 723 N N . ALA A 1 92 ? -12.592 -5.793 7.750 1.00 97.81 92 ALA A N 1
ATOM 724 C CA . ALA A 1 92 ? -13.450 -6.768 8.427 1.00 97.81 92 ALA A CA 1
ATOM 725 C C . ALA A 1 92 ? -12.942 -7.173 9.827 1.00 97.81 92 ALA A C 1
ATOM 727 O O . ALA A 1 92 ? -13.713 -7.696 10.624 1.00 97.81 92 ALA A O 1
ATOM 728 N N . GLN A 1 93 ? -11.664 -6.923 10.127 1.00 96.94 93 GLN A N 1
ATOM 729 C CA . GLN A 1 93 ? -11.027 -7.137 11.434 1.00 96.94 93 GLN A CA 1
ATOM 730 C C . GLN A 1 93 ? -10.963 -5.841 12.273 1.00 96.94 93 GLN A C 1
ATOM 732 O O . GLN A 1 93 ? -10.193 -5.749 13.232 1.00 96.94 93 GLN A O 1
ATOM 737 N N . ASP A 1 94 ? -11.736 -4.813 11.900 1.00 96.19 94 ASP A N 1
ATOM 738 C CA . ASP A 1 94 ? -11.742 -3.486 12.527 1.00 96.19 94 ASP A CA 1
ATOM 739 C C . ASP A 1 94 ? -10.352 -2.828 12.573 1.00 96.19 94 ASP A C 1
ATOM 741 O O . ASP A 1 94 ? -9.972 -2.197 13.571 1.00 96.19 94 ASP A O 1
ATOM 745 N N . LEU A 1 95 ? -9.575 -2.999 11.501 1.00 98.12 95 LEU A N 1
ATOM 746 C CA . LEU A 1 95 ? -8.298 -2.325 11.286 1.00 98.12 95 LEU A CA 1
ATOM 747 C C . LEU A 1 95 ? -8.433 -1.297 10.160 1.00 98.12 95 LEU A C 1
ATOM 749 O O . LEU A 1 95 ? -8.951 -1.582 9.078 1.00 98.12 95 LEU A O 1
ATOM 753 N N . LEU A 1 96 ? -7.926 -0.092 10.407 1.00 98.00 96 LEU A N 1
ATOM 754 C CA . LEU A 1 96 ? -7.695 0.903 9.362 1.00 98.00 96 LEU A CA 1
ATOM 755 C C . LEU A 1 96 ? -6.391 0.576 8.627 1.00 98.00 96 LEU A C 1
ATOM 757 O O . LEU A 1 96 ? -5.538 -0.153 9.134 1.00 98.00 96 LEU A O 1
ATOM 761 N N . VAL A 1 97 ? -6.220 1.107 7.421 1.00 98.31 97 VAL A N 1
ATOM 762 C CA . VAL A 1 97 ? -5.058 0.803 6.581 1.00 98.31 97 VAL A CA 1
ATOM 763 C C . VAL A 1 97 ? -4.220 2.051 6.343 1.00 98.31 97 VAL A C 1
ATOM 765 O O . VAL A 1 97 ? -4.728 3.106 5.957 1.00 98.31 97 VAL A O 1
ATOM 768 N N . ILE A 1 98 ? -2.912 1.899 6.532 1.00 97.44 98 ILE A N 1
ATOM 769 C CA . ILE A 1 98 ? -1.892 2.855 6.104 1.00 97.44 98 ILE A CA 1
ATOM 770 C C . ILE A 1 98 ? -1.160 2.223 4.922 1.00 97.44 98 ILE A C 1
ATOM 772 O O . ILE A 1 98 ? -0.495 1.193 5.064 1.00 97.44 98 ILE A O 1
ATOM 776 N N . LEU A 1 99 ? -1.297 2.816 3.740 1.00 95.62 99 LEU A N 1
ATOM 777 C CA . LEU A 1 99 ? -0.708 2.271 2.522 1.00 95.62 99 LEU A CA 1
ATOM 778 C C . LEU A 1 99 ? 0.628 2.951 2.231 1.00 95.62 99 LEU A C 1
ATOM 780 O O . LEU A 1 99 ? 0.684 4.166 2.063 1.00 95.62 99 LEU A O 1
ATOM 784 N N . LYS A 1 100 ? 1.707 2.179 2.128 1.00 93.25 100 LYS A N 1
ATOM 785 C CA . LYS A 1 100 ? 2.994 2.673 1.631 1.00 93.25 100 LYS A CA 1
ATOM 786 C C . LYS A 1 100 ? 3.054 2.460 0.123 1.00 93.25 100 LYS A C 1
ATOM 788 O O . LYS A 1 100 ? 3.089 1.322 -0.351 1.00 93.25 100 LYS A O 1
ATOM 793 N N . ILE A 1 101 ? 3.064 3.556 -0.624 1.00 89.75 101 ILE A N 1
ATOM 794 C CA . ILE A 1 101 ? 3.257 3.559 -2.073 1.00 89.75 101 ILE A CA 1
ATOM 795 C C . ILE A 1 101 ? 4.547 4.298 -2.390 1.00 89.75 101 ILE A C 1
ATOM 797 O O . ILE A 1 101 ? 4.887 5.298 -1.768 1.00 89.75 101 ILE A O 1
ATOM 801 N N . GLY A 1 102 ? 5.296 3.821 -3.364 1.00 78.31 102 GLY A N 1
ATOM 802 C CA . GLY A 1 102 ? 6.541 4.468 -3.728 1.00 78.31 102 GLY A CA 1
ATOM 803 C C . GLY A 1 102 ? 7.379 3.569 -4.611 1.00 78.31 102 GLY A C 1
ATOM 804 O O . GLY A 1 102 ? 7.112 2.370 -4.702 1.00 78.31 102 GLY A O 1
ATOM 805 N N . PRO A 1 103 ? 8.399 4.136 -5.260 1.00 71.81 103 PRO A N 1
ATOM 806 C CA . PRO A 1 103 ? 9.330 3.347 -6.050 1.00 71.81 103 PRO A CA 1
ATOM 807 C C . PRO A 1 103 ? 10.219 2.452 -5.183 1.00 71.81 103 PRO A C 1
ATOM 809 O O . PRO A 1 103 ? 10.853 1.533 -5.690 1.00 71.81 103 PRO A O 1
ATOM 812 N N . GLN A 1 104 ? 10.279 2.715 -3.878 1.00 75.25 104 GLN A N 1
ATOM 813 C CA . GLN A 1 104 ? 10.951 1.860 -2.921 1.00 75.25 104 GLN A CA 1
ATOM 814 C C . GLN A 1 104 ? 9.957 1.355 -1.884 1.00 75.25 104 GLN A C 1
ATOM 816 O O . GLN A 1 104 ? 9.423 2.120 -1.083 1.00 75.25 104 GLN A O 1
ATOM 821 N N . THR A 1 105 ? 9.717 0.049 -1.918 1.00 74.88 105 THR A N 1
ATOM 822 C CA 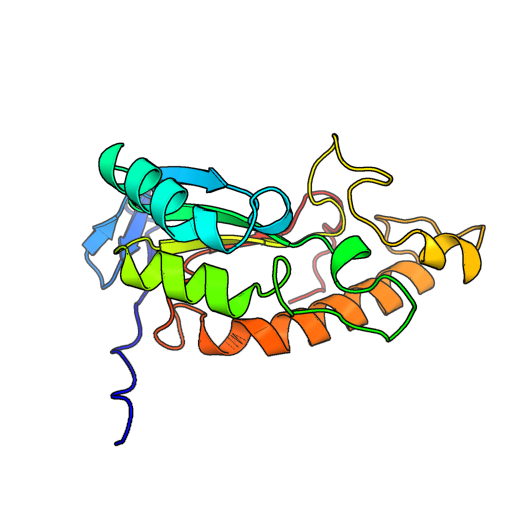. THR A 1 105 ? 8.816 -0.642 -0.992 1.00 74.88 105 THR A CA 1
ATOM 823 C C . THR A 1 105 ? 9.539 -0.962 0.317 1.00 74.88 105 THR A C 1
ATOM 825 O O . THR A 1 105 ? 8.981 -0.758 1.391 1.00 74.88 105 THR A O 1
ATOM 828 N N . SER A 1 106 ? 10.784 -1.447 0.230 1.00 69.25 106 SER A N 1
ATOM 829 C CA . SER A 1 106 ? 11.658 -1.724 1.377 1.00 69.25 106 SER A CA 1
ATOM 830 C C . SER A 1 106 ? 13.112 -1.934 0.922 1.00 69.25 106 SER A C 1
ATOM 832 O O . SER A 1 106 ? 13.307 -2.428 -0.192 1.00 69.25 106 SER A O 1
ATOM 834 N N . PRO A 1 107 ? 14.139 -1.583 1.724 1.00 67.75 107 PRO A N 1
ATOM 835 C CA . PRO A 1 107 ? 15.545 -1.758 1.341 1.00 67.75 107 PRO A CA 1
ATOM 836 C C . PRO A 1 107 ? 15.982 -3.225 1.208 1.00 67.75 107 PRO A C 1
ATOM 838 O O . PRO A 1 107 ? 16.928 -3.507 0.484 1.00 67.75 107 PRO A O 1
ATOM 841 N N . GLU A 1 108 ? 15.303 -4.165 1.865 1.00 78.69 108 GLU A N 1
ATOM 842 C CA . GLU A 1 108 ? 15.613 -5.599 1.799 1.00 78.69 108 GLU A CA 1
ATOM 843 C C . GLU A 1 108 ? 15.009 -6.322 0.585 1.00 78.69 108 GLU A C 1
ATOM 845 O O . GLU A 1 108 ? 15.187 -7.529 0.438 1.00 78.69 108 GLU A O 1
ATOM 850 N N . ARG A 1 109 ? 14.255 -5.618 -0.268 1.00 83.38 109 ARG A N 1
ATOM 851 C CA . ARG A 1 109 ? 13.715 -6.190 -1.506 1.00 83.38 109 ARG A CA 1
ATOM 852 C C . ARG A 1 109 ? 14.700 -6.020 -2.647 1.00 83.38 109 ARG A C 1
ATOM 854 O O . ARG A 1 109 ? 15.333 -4.973 -2.786 1.00 83.38 109 ARG A O 1
ATOM 861 N N . ASP A 1 110 ? 14.748 -7.026 -3.511 1.00 81.94 110 ASP A N 1
ATOM 862 C CA . ASP A 1 110 ? 15.521 -6.966 -4.743 1.00 81.94 110 ASP A CA 1
ATOM 863 C C . ASP A 1 110 ? 15.106 -5.748 -5.568 1.00 81.94 110 ASP A C 1
ATOM 865 O O . ASP A 1 110 ? 13.920 -5.451 -5.739 1.00 81.94 110 ASP A O 1
ATOM 869 N N . PHE A 1 111 ? 16.110 -4.986 -6.004 1.00 86.12 111 PHE A N 1
ATOM 870 C CA . PHE A 1 111 ? 15.936 -3.717 -6.711 1.00 86.12 111 PHE A CA 1
ATOM 871 C C . PHE A 1 111 ? 14.987 -2.724 -5.997 1.00 86.12 111 PHE A C 1
ATOM 873 O O . PHE A 1 111 ? 14.415 -1.828 -6.617 1.00 86.12 111 PHE A O 1
ATOM 880 N N . GLY A 1 112 ? 14.827 -2.852 -4.673 1.00 84.19 112 GLY A N 1
ATOM 881 C CA . GLY A 1 112 ? 13.930 -2.053 -3.831 1.00 84.19 112 GLY A CA 1
ATOM 882 C C . GLY A 1 112 ? 12.439 -2.231 -4.132 1.00 84.19 112 GLY A C 1
ATOM 883 O O . GLY A 1 112 ? 11.645 -1.379 -3.735 1.00 84.19 112 GLY A O 1
ATOM 884 N N . GLY A 1 113 ? 12.056 -3.302 -4.836 1.00 88.62 113 GLY A N 1
ATOM 885 C CA . GLY A 1 113 ? 10.680 -3.553 -5.276 1.00 88.62 113 GLY A CA 1
ATOM 886 C C . GLY A 1 113 ? 10.322 -2.936 -6.632 1.00 88.62 113 GLY A C 1
ATOM 887 O O . GLY A 1 113 ? 9.159 -2.989 -7.036 1.00 88.62 113 GLY A O 1
ATOM 888 N N . LEU A 1 114 ? 11.295 -2.358 -7.347 1.00 92.38 114 LEU A N 1
ATOM 889 C CA . LEU A 1 114 ? 11.106 -1.909 -8.726 1.00 92.38 114 LEU A CA 1
ATOM 890 C C . LEU A 1 114 ? 11.068 -3.105 -9.693 1.00 92.38 114 LEU A C 1
ATOM 892 O O . LEU A 1 114 ? 11.777 -4.091 -9.485 1.00 92.38 114 LEU A O 1
ATOM 896 N N . PRO A 1 115 ? 10.304 -3.026 -10.794 1.00 93.88 115 PRO A N 1
ATOM 897 C CA . PRO A 1 115 ? 10.367 -4.040 -11.833 1.00 93.88 115 PRO A CA 1
ATOM 898 C C . PRO A 1 115 ? 11.708 -4.017 -12.579 1.00 93.88 115 PRO A C 1
ATOM 900 O O . PRO A 1 115 ? 12.124 -2.984 -13.105 1.00 93.88 115 PRO A O 1
ATOM 903 N N . PHE A 1 116 ? 12.357 -5.175 -12.708 1.00 92.94 116 PHE A N 1
ATOM 904 C CA . PHE A 1 116 ? 13.628 -5.300 -13.436 1.00 92.94 116 PHE A CA 1
ATOM 905 C C . PHE A 1 116 ? 13.524 -4.940 -14.924 1.00 92.94 116 PHE A C 1
ATOM 907 O O . PHE A 1 116 ? 14.502 -4.475 -15.510 1.00 92.94 116 PHE A O 1
ATOM 914 N N . TRP A 1 117 ? 12.341 -5.095 -15.532 1.00 95.50 117 TRP A N 1
ATOM 915 C CA . TRP A 1 117 ? 12.126 -4.758 -16.943 1.00 95.50 117 TRP A CA 1
ATOM 916 C C . TRP A 1 117 ? 12.337 -3.271 -17.249 1.00 95.50 117 TRP A C 1
ATOM 918 O O . TRP A 1 117 ? 12.542 -2.932 -18.413 1.00 95.50 117 TRP A O 1
ATOM 928 N N . LEU A 1 118 ? 12.339 -2.386 -16.243 1.00 94.69 118 LEU A N 1
ATOM 929 C CA . LEU A 1 118 ? 12.681 -0.972 -16.428 1.00 94.69 118 LEU A CA 1
ATOM 930 C C . LEU A 1 118 ? 14.055 -0.820 -17.096 1.00 94.69 118 LEU A C 1
ATOM 932 O O . LEU A 1 118 ? 14.187 -0.082 -18.070 1.00 94.69 118 LEU A O 1
ATOM 936 N N . LEU A 1 119 ? 15.038 -1.603 -16.646 1.00 93.44 119 LEU A N 1
ATOM 937 C CA . LEU A 1 119 ? 16.396 -1.596 -17.195 1.00 93.44 119 LEU A CA 1
ATOM 938 C C . LEU A 1 119 ? 16.480 -2.260 -18.576 1.00 93.44 119 LEU A C 1
ATOM 940 O O . LEU A 1 119 ? 17.409 -2.003 -19.332 1.00 93.44 119 LEU A O 1
ATOM 944 N N . SER A 1 120 ? 15.509 -3.105 -18.934 1.00 93.38 120 SER A N 1
ATOM 945 C CA . SER A 1 120 ? 15.407 -3.672 -20.285 1.00 93.38 120 SER A CA 1
ATOM 946 C C . SER A 1 120 ? 14.834 -2.676 -21.292 1.00 93.38 120 SER A C 1
ATOM 948 O O . SER A 1 120 ? 15.159 -2.756 -22.473 1.00 93.38 120 SER A O 1
ATOM 950 N N . VAL A 1 121 ? 13.980 -1.750 -20.844 1.00 92.38 121 VAL A N 1
ATOM 951 C CA . VAL A 1 121 ? 13.435 -0.683 -21.694 1.00 92.38 121 VAL A CA 1
ATOM 952 C C . VAL A 1 121 ? 14.466 0.419 -21.912 1.00 92.38 121 VAL A C 1
ATOM 954 O O . VAL A 1 121 ? 14.643 0.879 -23.037 1.00 92.38 121 VAL A O 1
ATOM 957 N N . ASN A 1 122 ? 15.137 0.842 -20.842 1.00 92.75 122 ASN A N 1
ATOM 958 C CA . ASN A 1 122 ? 16.203 1.830 -20.899 1.00 92.75 122 ASN A CA 1
ATOM 959 C C . ASN A 1 122 ? 17.315 1.427 -19.909 1.00 92.75 122 ASN A C 1
ATOM 961 O O . ASN A 1 122 ? 17.152 1.630 -18.703 1.00 92.75 122 ASN A O 1
ATOM 965 N N . PRO A 1 123 ? 18.438 0.868 -20.399 1.00 92.81 123 PRO A N 1
ATOM 966 C CA . PRO A 1 123 ? 19.566 0.469 -19.555 1.00 92.81 123 PRO A CA 1
ATOM 967 C C . PRO A 1 123 ? 20.202 1.623 -18.770 1.00 92.81 123 PRO A C 1
ATOM 969 O O . PRO A 1 123 ? 20.743 1.393 -17.692 1.00 92.81 123 PRO A O 1
ATOM 972 N N . ASP A 1 124 ? 20.094 2.853 -19.278 1.00 93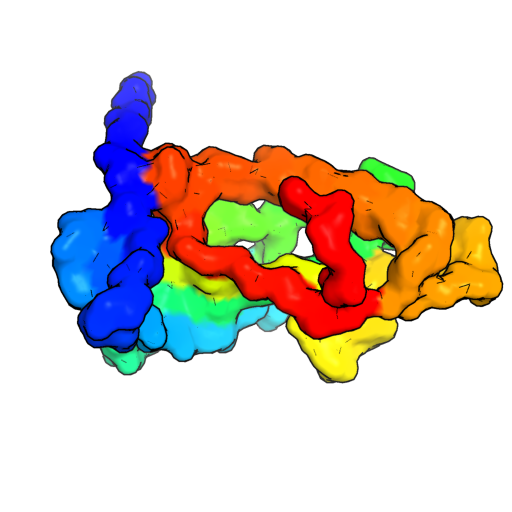.69 124 ASP A N 1
ATOM 973 C CA . ASP A 1 124 ? 20.645 4.065 -18.663 1.00 93.69 124 ASP A CA 1
ATOM 974 C C . ASP A 1 124 ? 19.628 4.787 -17.757 1.00 93.69 124 ASP A C 1
ATOM 976 O O . ASP A 1 124 ? 19.886 5.896 -17.279 1.00 93.69 124 ASP A O 1
ATOM 980 N N . MET A 1 125 ? 18.457 4.180 -17.512 1.00 94.00 125 MET A N 1
ATOM 981 C CA . MET A 1 125 ? 17.386 4.785 -16.721 1.00 94.00 125 MET A CA 1
ATOM 982 C C . MET A 1 125 ? 17.848 5.086 -15.296 1.00 94.00 125 MET A C 1
ATOM 984 O O . MET A 1 125 ? 18.146 4.188 -14.501 1.00 94.00 125 MET A O 1
ATOM 988 N N . LYS A 1 126 ? 17.786 6.364 -14.919 1.00 91.38 126 LYS A N 1
ATOM 989 C CA . LYS A 1 126 ? 18.041 6.793 -13.541 1.00 91.38 126 LYS A CA 1
ATOM 990 C C . LYS A 1 126 ? 16.786 6.593 -12.694 1.00 91.38 126 LYS A C 1
ATOM 992 O O . LYS A 1 126 ? 15.991 7.509 -12.485 1.00 91.38 126 LYS A O 1
ATOM 997 N N . CYS A 1 127 ? 16.597 5.369 -12.213 1.00 88.88 127 CYS A N 1
ATOM 998 C CA . CYS A 1 127 ? 15.494 5.022 -11.317 1.00 88.88 127 CYS A CA 1
ATOM 999 C C . CYS A 1 127 ? 15.504 5.893 -10.049 1.00 88.88 127 CYS A C 1
ATOM 1001 O O . CYS A 1 127 ? 16.576 6.220 -9.545 1.00 88.88 127 CYS A O 1
ATOM 1003 N N . ARG A 1 128 ? 14.317 6.209 -9.509 1.00 86.44 128 ARG A N 1
ATOM 1004 C CA . ARG A 1 128 ? 14.141 7.063 -8.310 1.00 86.44 128 ARG A CA 1
ATOM 1005 C C . ARG A 1 128 ? 14.634 8.503 -8.499 1.00 86.44 128 ARG A C 1
ATOM 1007 O O . ARG A 1 128 ? 15.075 9.155 -7.563 1.00 86.44 128 ARG A O 1
ATOM 1014 N N . THR A 1 129 ? 14.572 9.000 -9.730 1.00 86.31 129 THR A N 1
ATOM 1015 C CA . THR A 1 129 ? 14.891 10.395 -10.057 1.00 86.31 129 THR A CA 1
ATOM 1016 C C . THR A 1 129 ? 13.786 10.998 -10.924 1.00 86.31 129 THR A C 1
ATOM 1018 O O . THR A 1 129 ? 12.775 10.351 -11.191 1.00 86.31 129 THR A O 1
ATOM 1021 N N . GLN A 1 130 ? 13.979 12.232 -11.391 1.00 85.88 130 GLN A N 1
ATOM 1022 C CA . GLN A 1 130 ? 13.098 12.880 -12.369 1.00 85.88 130 GLN A CA 1
ATOM 1023 C C . GLN A 1 130 ? 13.359 12.435 -13.821 1.00 85.88 130 GLN A C 1
ATOM 1025 O O . GLN A 1 130 ? 12.908 13.096 -14.749 1.00 85.88 130 GLN A O 1
ATOM 1030 N N . ASP A 1 131 ? 14.092 11.339 -14.038 1.00 91.44 131 ASP A N 1
ATOM 1031 C CA . ASP A 1 131 ? 14.258 10.743 -15.365 1.00 91.44 131 ASP A CA 1
ATOM 1032 C C . ASP A 1 131 ? 12.897 10.548 -16.055 1.00 91.44 131 ASP A C 1
ATOM 1034 O O . ASP A 1 131 ? 11.953 10.006 -15.470 1.00 91.44 131 ASP A O 1
ATOM 1038 N N . GLU A 1 132 ? 12.784 11.012 -17.300 1.00 92.19 132 GLU A N 1
ATOM 1039 C CA . GLU A 1 132 ? 11.521 11.008 -18.045 1.00 92.19 132 GLU A CA 1
ATOM 1040 C C . GLU A 1 132 ? 10.981 9.589 -18.260 1.00 92.19 132 GLU A C 1
ATOM 1042 O O . GLU A 1 132 ? 9.777 9.355 -18.152 1.00 92.19 132 GLU A O 1
ATOM 1047 N N . SER A 1 133 ? 11.865 8.616 -18.510 1.00 92.94 133 SER A N 1
ATOM 1048 C CA . SER A 1 133 ? 11.449 7.224 -18.701 1.00 92.94 133 SER A CA 1
ATOM 1049 C C . SER A 1 133 ? 10.917 6.653 -17.391 1.00 92.94 133 SER A C 1
ATOM 1051 O O . SER A 1 133 ? 9.851 6.035 -17.358 1.00 92.94 133 SER A O 1
ATOM 1053 N N . PHE A 1 134 ? 11.633 6.891 -16.293 1.00 92.31 134 PHE A N 1
ATOM 1054 C CA . PHE A 1 134 ? 11.226 6.421 -14.976 1.00 92.31 134 PHE A CA 1
ATOM 1055 C C . PHE A 1 134 ? 9.897 7.038 -14.526 1.00 92.31 134 PHE A C 1
ATOM 1057 O O . PHE A 1 134 ? 8.974 6.310 -14.156 1.00 92.31 134 PHE A O 1
ATOM 1064 N N . THR A 1 135 ? 9.779 8.365 -14.584 1.00 92.12 135 THR A N 1
ATOM 1065 C CA . THR A 1 135 ? 8.568 9.095 -14.180 1.00 92.12 135 THR A CA 1
ATOM 1066 C C . THR A 1 135 ? 7.360 8.703 -15.028 1.00 92.12 135 THR A C 1
ATOM 1068 O O . THR A 1 135 ? 6.272 8.517 -14.480 1.00 92.12 135 THR A O 1
ATOM 1071 N N . TYR A 1 136 ? 7.544 8.460 -16.330 1.00 93.69 136 TYR A N 1
ATOM 1072 C CA . TYR A 1 136 ? 6.501 7.927 -17.206 1.00 93.69 136 TYR A CA 1
ATOM 1073 C C . TYR A 1 136 ? 5.983 6.558 -16.734 1.00 93.69 136 TYR A C 1
ATOM 1075 O O . TYR A 1 136 ? 4.775 6.376 -16.533 1.00 93.69 136 TYR A O 1
ATOM 1083 N N . PHE A 1 137 ? 6.875 5.585 -16.521 1.00 94.75 137 PHE A N 1
ATOM 1084 C CA . PHE A 1 137 ? 6.469 4.241 -16.098 1.00 94.75 137 PHE A CA 1
ATOM 1085 C C . PHE A 1 137 ? 5.893 4.227 -14.683 1.00 94.75 137 PHE A C 1
ATOM 1087 O O . PHE A 1 137 ? 4.890 3.549 -14.440 1.00 94.75 137 PHE A O 1
ATOM 1094 N N . PHE A 1 138 ? 6.470 5.009 -13.773 1.00 93.25 138 PHE A N 1
ATOM 1095 C CA . PHE A 1 138 ? 5.976 5.129 -12.408 1.00 93.25 138 PHE A CA 1
ATOM 1096 C C . PHE A 1 138 ? 4.597 5.800 -12.363 1.00 93.25 138 PHE A C 1
ATOM 1098 O O . PHE A 1 138 ? 3.699 5.306 -11.686 1.00 93.25 138 PHE A O 1
ATOM 1105 N N . GLY A 1 139 ? 4.368 6.854 -13.151 1.00 93.31 139 GLY A N 1
ATOM 1106 C CA . GLY A 1 139 ? 3.053 7.488 -13.287 1.00 93.31 139 GLY A CA 1
ATOM 1107 C C . GLY A 1 139 ? 1.994 6.531 -13.844 1.00 93.31 139 GLY A C 1
ATOM 1108 O O . GLY A 1 139 ? 0.871 6.468 -13.333 1.00 93.31 139 GLY A O 1
ATOM 1109 N N . ARG A 1 140 ? 2.353 5.711 -14.843 1.00 95.12 140 ARG A N 1
ATOM 1110 C CA . ARG A 1 140 ? 1.478 4.642 -15.355 1.00 95.12 140 ARG A CA 1
ATOM 1111 C C . ARG A 1 140 ? 1.113 3.642 -14.257 1.00 95.12 140 ARG A C 1
ATOM 1113 O O . ARG A 1 140 ? -0.061 3.292 -14.116 1.00 95.12 140 ARG A O 1
ATOM 1120 N N . TRP A 1 141 ? 2.100 3.206 -13.479 1.00 95.12 141 TRP A N 1
ATOM 1121 C CA . TRP A 1 141 ? 1.897 2.313 -12.343 1.00 95.12 141 TRP A CA 1
ATOM 1122 C C . TRP A 1 141 ? 0.974 2.925 -11.285 1.00 95.12 141 TRP A C 1
ATOM 1124 O O . TRP A 1 141 ? -0.020 2.300 -10.915 1.00 95.12 141 TRP A O 1
ATOM 1134 N N . LEU A 1 142 ? 1.222 4.168 -10.864 1.00 94.19 142 LEU A N 1
ATOM 1135 C CA . LEU A 1 142 ? 0.379 4.872 -9.895 1.00 94.19 142 LEU A CA 1
ATOM 1136 C C . LEU A 1 142 ? -1.069 4.987 -10.371 1.00 94.19 142 LEU A C 1
ATOM 1138 O O . LEU A 1 142 ? -1.989 4.740 -9.594 1.00 94.19 142 LEU A O 1
ATOM 1142 N N . LYS A 1 143 ? -1.296 5.283 -11.656 1.00 95.56 143 LYS A N 1
ATOM 1143 C CA . LYS A 1 143 ? -2.646 5.323 -12.235 1.00 95.56 143 LYS A CA 1
ATOM 1144 C C . LYS A 1 143 ? -3.337 3.961 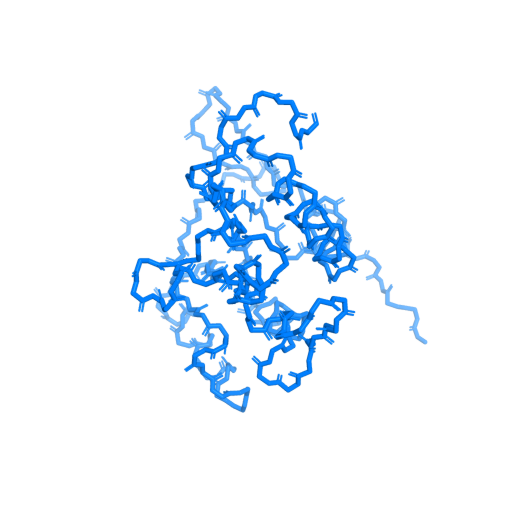-12.161 1.00 95.56 143 LYS A C 1
ATOM 1146 O O . LYS A 1 143 ? -4.527 3.887 -11.849 1.00 95.56 143 LYS A O 1
ATOM 1151 N N . ARG A 1 144 ? -2.605 2.875 -12.430 1.00 96.69 144 ARG A N 1
ATOM 1152 C CA . ARG A 1 144 ? -3.135 1.511 -12.315 1.00 96.69 144 ARG A CA 1
ATOM 1153 C C . ARG A 1 144 ? -3.456 1.154 -10.866 1.00 96.69 144 ARG A C 1
ATOM 1155 O O . ARG A 1 144 ? -4.542 0.631 -10.615 1.00 96.69 144 ARG A O 1
ATOM 1162 N N . LEU A 1 145 ? -2.551 1.463 -9.939 1.00 96.19 145 LEU A N 1
ATOM 1163 C CA . LEU A 1 145 ? -2.722 1.233 -8.508 1.00 96.19 145 LEU A CA 1
ATOM 1164 C C . LEU A 1 145 ? -3.906 2.027 -7.951 1.00 96.19 145 LEU A C 1
ATOM 1166 O O . LEU A 1 145 ? -4.747 1.455 -7.264 1.00 96.19 145 LEU A O 1
ATOM 1170 N N . TYR A 1 146 ? -4.037 3.307 -8.311 1.00 95.56 146 TYR A N 1
ATOM 1171 C CA . TYR A 1 146 ? -5.183 4.138 -7.938 1.00 95.56 146 TYR A CA 1
ATOM 1172 C C . TYR A 1 146 ? -6.507 3.487 -8.351 1.00 95.56 146 TYR A C 1
ATOM 1174 O O . TYR A 1 146 ? -7.445 3.427 -7.559 1.00 95.56 146 TYR A O 1
ATOM 1182 N N . GLY A 1 147 ? -6.560 2.906 -9.554 1.00 96.19 147 GLY A N 1
ATOM 1183 C CA . GLY A 1 147 ? -7.718 2.148 -10.025 1.00 96.19 147 GLY A CA 1
ATOM 1184 C C . GLY A 1 147 ? -8.134 0.989 -9.107 1.00 96.19 147 GLY A C 1
ATOM 1185 O O . GLY A 1 147 ? -9.322 0.682 -9.057 1.00 96.19 147 GLY A O 1
ATOM 1186 N N . GLN A 1 148 ? -7.193 0.381 -8.373 1.00 96.50 148 GLN A N 1
ATOM 1187 C CA . GLN A 1 148 ? -7.449 -0.715 -7.428 1.00 96.50 148 GLN A CA 1
ATOM 1188 C C . GLN A 1 148 ? -7.905 -0.243 -6.042 1.00 96.50 148 GLN A C 1
ATOM 1190 O O . GLN A 1 148 ? -8.612 -0.984 -5.363 1.00 96.50 148 GLN A O 1
ATOM 1195 N N . ILE A 1 149 ? -7.489 0.955 -5.615 1.00 96.25 149 ILE A N 1
ATOM 1196 C CA . ILE A 1 149 ? -7.650 1.414 -4.224 1.00 96.25 149 ILE A CA 1
ATOM 1197 C C . ILE A 1 149 ? -8.593 2.607 -4.053 1.00 96.25 149 ILE A C 1
ATOM 1199 O O . ILE A 1 149 ? -8.940 2.931 -2.923 1.00 96.25 149 ILE A O 1
ATOM 1203 N N . GLN A 1 150 ? -8.995 3.291 -5.130 1.00 95.81 150 GLN A N 1
ATOM 1204 C CA . GLN A 1 150 ? -9.747 4.552 -5.043 1.00 95.81 150 GLN A CA 1
ATOM 1205 C C . GLN A 1 150 ? -11.031 4.444 -4.211 1.00 95.81 150 GLN A C 1
ATOM 1207 O O . GLN A 1 150 ? -11.358 5.375 -3.481 1.00 95.81 150 GLN A O 1
ATOM 1212 N N . ASP A 1 151 ? -11.749 3.323 -4.298 1.00 95.88 151 ASP A N 1
ATOM 1213 C CA . ASP A 1 151 ? -12.988 3.067 -3.561 1.00 95.88 151 ASP A CA 1
ATOM 1214 C C . ASP A 1 151 ? -12.751 2.630 -2.109 1.00 95.88 151 ASP A C 1
ATOM 1216 O O . ASP A 1 151 ? -13.685 2.596 -1.318 1.00 95.88 151 ASP A O 1
ATOM 1220 N N . LEU A 1 152 ? -11.496 2.360 -1.747 1.00 96.75 152 LEU A N 1
ATOM 1221 C CA . LEU A 1 152 ? -11.059 1.982 -0.405 1.00 96.75 152 LEU A CA 1
ATOM 1222 C C . LEU A 1 152 ? -10.481 3.171 0.384 1.00 96.75 152 LEU A C 1
ATOM 1224 O O . LEU A 1 152 ? -10.102 3.007 1.542 1.00 96.75 152 LEU A O 1
ATOM 1228 N N . LEU A 1 153 ? -10.413 4.366 -0.208 1.00 95.44 153 LEU A N 1
ATOM 1229 C CA . LEU A 1 153 ? -9.969 5.586 0.473 1.00 95.44 153 LEU A CA 1
ATOM 1230 C C . LEU A 1 153 ? -11.005 6.050 1.508 1.00 95.44 153 LEU A C 1
ATOM 1232 O O . LEU A 1 153 ? -12.203 6.037 1.226 1.00 95.44 153 LEU A O 1
ATOM 1236 N N . ALA A 1 154 ? -10.556 6.533 2.671 1.00 93.25 154 ALA A N 1
ATOM 1237 C CA . ALA A 1 154 ? -11.425 7.008 3.756 1.00 93.25 154 ALA A CA 1
ATOM 1238 C C . ALA A 1 154 ? -12.415 8.095 3.310 1.00 93.25 154 ALA A C 1
ATOM 1240 O O . ALA A 1 154 ? -13.609 7.991 3.587 1.00 93.25 154 ALA A O 1
ATOM 1241 N N . GLY A 1 155 ? -11.965 9.048 2.484 1.00 88.56 155 GLY A N 1
ATOM 1242 C CA . GLY A 1 155 ? -12.836 10.068 1.881 1.00 88.56 155 GLY A CA 1
ATOM 1243 C C . GLY A 1 155 ? -13.933 9.515 0.955 1.00 88.56 155 GLY A C 1
ATOM 1244 O O . GLY A 1 155 ? -14.841 10.246 0.572 1.00 88.56 155 GLY A O 1
ATOM 1245 N N . ARG A 1 156 ? -13.877 8.224 0.598 1.00 91.25 156 ARG A N 1
ATOM 1246 C CA . ARG A 1 156 ? -14.925 7.487 -0.128 1.00 91.25 156 ARG A CA 1
ATOM 1247 C C . ARG A 1 156 ? -15.628 6.421 0.728 1.00 91.25 156 ARG A C 1
ATOM 1249 O O . ARG A 1 156 ? -16.376 5.617 0.180 1.00 91.25 156 ARG A O 1
ATOM 1256 N N . GLY A 1 157 ? -15.406 6.424 2.043 1.00 89.50 157 GLY A N 1
ATOM 1257 C CA . GLY A 1 157 ? -15.977 5.469 3.000 1.00 89.50 157 GLY A CA 1
ATOM 1258 C C . GLY A 1 157 ? -15.147 4.199 3.217 1.00 89.50 157 GLY A C 1
ATOM 1259 O O . GLY A 1 157 ? -15.614 3.282 3.888 1.00 89.50 157 GLY A O 1
ATOM 1260 N N . GLY A 1 158 ? -13.936 4.115 2.658 1.00 95.00 158 GLY A N 1
ATOM 1261 C CA . GLY A 1 158 ? -13.077 2.940 2.790 1.00 95.00 158 GLY A CA 1
ATOM 1262 C C . GLY A 1 158 ? -12.118 2.967 3.995 1.00 95.00 158 GLY A C 1
ATOM 1263 O O . GLY A 1 158 ? -12.083 3.933 4.758 1.00 95.00 158 GLY A O 1
ATOM 1264 N N . PRO A 1 159 ? -11.337 1.894 4.206 1.00 96.94 159 PRO A N 1
ATOM 1265 C CA . PRO A 1 159 ? -10.464 1.745 5.376 1.00 96.94 159 PRO A CA 1
ATOM 1266 C C . PRO A 1 159 ? -9.098 2.443 5.262 1.00 96.94 159 PRO A C 1
ATOM 1268 O O . PRO A 1 159 ? -8.393 2.531 6.266 1.00 96.94 159 PRO A O 1
ATOM 1271 N N . ILE A 1 160 ? -8.682 2.906 4.076 1.00 97.56 160 ILE A N 1
ATOM 1272 C CA . ILE A 1 160 ? -7.365 3.531 3.879 1.00 97.56 160 ILE A CA 1
ATOM 1273 C C . ILE A 1 160 ? -7.407 4.976 4.380 1.00 97.56 160 ILE A C 1
ATOM 1275 O O . ILE A 1 160 ? -7.983 5.845 3.723 1.00 97.56 160 ILE A O 1
ATOM 1279 N N . ILE A 1 161 ? -6.769 5.234 5.521 1.00 96.12 161 ILE A N 1
ATOM 1280 C CA . ILE A 1 161 ? -6.755 6.556 6.172 1.00 96.12 161 ILE A CA 1
ATOM 1281 C C . ILE A 1 161 ? -5.544 7.406 5.798 1.00 96.12 161 ILE A C 1
ATOM 1283 O O . ILE A 1 161 ? -5.618 8.629 5.837 1.00 96.12 161 ILE A O 1
ATOM 1287 N N . MET A 1 162 ? -4.431 6.773 5.427 1.00 95.25 162 MET A N 1
ATOM 1288 C CA . MET A 1 162 ? -3.196 7.463 5.072 1.00 95.25 162 MET A CA 1
ATOM 1289 C C . MET A 1 162 ? -2.475 6.732 3.949 1.00 95.25 162 MET A C 1
ATOM 1291 O O . MET A 1 162 ? -2.463 5.499 3.889 1.00 95.25 162 MET A O 1
ATOM 1295 N N . ILE A 1 163 ? -1.837 7.516 3.086 1.00 93.31 163 ILE A N 1
ATOM 1296 C CA . ILE A 1 163 ? -0.920 7.030 2.066 1.00 93.31 163 ILE A CA 1
ATOM 1297 C C . ILE A 1 163 ? 0.440 7.656 2.344 1.00 93.31 163 ILE A C 1
ATOM 1299 O O . ILE A 1 163 ? 0.598 8.872 2.280 1.00 93.31 163 ILE A O 1
ATOM 1303 N N . GLN A 1 164 ? 1.424 6.820 2.648 1.00 89.25 164 GLN A N 1
ATOM 1304 C CA . GLN A 1 164 ? 2.812 7.239 2.702 1.00 89.25 164 GLN A CA 1
ATOM 1305 C C . GLN A 1 164 ? 3.390 7.136 1.294 1.00 89.25 164 GLN A C 1
ATOM 1307 O O . GLN A 1 164 ? 3.451 6.043 0.733 1.00 89.25 164 GLN A O 1
ATOM 1312 N N . VAL A 1 165 ? 3.845 8.262 0.754 1.00 82.69 165 VAL A N 1
ATOM 1313 C CA . VAL A 1 165 ? 4.670 8.285 -0.455 1.00 82.69 165 VAL A CA 1
ATOM 1314 C C . VAL A 1 165 ? 6.119 8.075 -0.021 1.00 82.69 165 VAL A C 1
ATOM 1316 O O . VAL A 1 165 ? 6.609 8.785 0.859 1.00 82.69 165 VAL A O 1
ATOM 1319 N N . GLY A 1 166 ? 6.777 7.045 -0.555 1.00 65.94 166 GLY A N 1
ATOM 1320 C CA . GLY A 1 166 ? 8.162 6.721 -0.213 1.00 65.94 166 GLY A CA 1
ATOM 1321 C C . GLY A 1 166 ? 9.107 7.915 -0.425 1.00 65.94 166 GLY A C 1
ATOM 1322 O O . GLY A 1 166 ? 8.835 8.760 -1.284 1.00 65.94 166 GLY A O 1
ATOM 1323 N N . PRO A 1 167 ? 10.219 7.996 0.332 1.00 56.66 167 PRO A N 1
ATOM 1324 C CA . PRO A 1 167 ? 11.272 8.953 0.018 1.00 56.66 167 PRO A CA 1
ATOM 1325 C C . PRO A 1 167 ? 11.761 8.675 -1.413 1.00 56.66 167 PRO A C 1
ATOM 1327 O O . PRO A 1 167 ? 11.622 7.558 -1.901 1.00 56.66 167 PRO A O 1
ATOM 1330 N N . GLU A 1 168 ? 12.333 9.680 -2.073 1.00 52.09 168 GLU A N 1
ATOM 1331 C CA . GLU A 1 168 ? 12.972 9.620 -3.409 1.00 52.09 168 GLU A CA 1
ATOM 1332 C C . GLU A 1 168 ? 12.148 10.136 -4.606 1.00 52.09 168 GLU A C 1
ATOM 1334 O O . GLU A 1 168 ? 12.680 10.246 -5.704 1.00 52.09 168 GLU A O 1
ATOM 1339 N N . ILE A 1 169 ? 10.904 10.590 -4.415 1.00 49.41 169 ILE A N 1
ATOM 1340 C CA . ILE A 1 169 ? 10.249 11.506 -5.374 1.00 49.41 169 ILE A CA 1
ATOM 1341 C C . ILE A 1 169 ? 9.688 12.694 -4.597 1.00 49.41 169 ILE A C 1
ATOM 1343 O O . ILE A 1 169 ? 8.487 12.820 -4.385 1.00 49.41 169 ILE A O 1
ATOM 1347 N N . MET A 1 170 ? 10.576 13.563 -4.124 1.00 39.16 170 MET A N 1
ATOM 1348 C CA . MET A 1 170 ? 10.176 14.902 -3.704 1.00 39.16 170 MET A CA 1
ATOM 1349 C C . MET A 1 170 ? 10.486 15.884 -4.829 1.00 39.16 170 MET A C 1
ATOM 1351 O O . MET A 1 170 ? 11.559 16.475 -4.885 1.00 39.16 170 MET A O 1
ATOM 1355 N N . SER A 1 171 ? 9.523 16.053 -5.728 1.00 41.50 171 SER A N 1
ATOM 1356 C CA . SER A 1 171 ? 9.340 17.298 -6.471 1.00 41.50 171 SER A CA 1
ATOM 1357 C C . SER A 1 171 ? 7.871 17.687 -6.343 1.00 41.50 171 SER A C 1
ATOM 1359 O O . SER A 1 171 ? 6.993 16.827 -6.312 1.00 41.50 171 SER A O 1
ATOM 1361 N N . SER A 1 172 ? 7.637 18.984 -6.181 1.00 41.75 172 SER A N 1
ATOM 1362 C CA . SER A 1 172 ? 6.385 19.636 -5.785 1.00 41.75 172 SER A CA 1
ATOM 1363 C C . SER A 1 172 ? 5.177 19.417 -6.704 1.00 41.75 172 SER A C 1
ATOM 1365 O O . SER A 1 172 ? 4.106 19.919 -6.385 1.00 41.75 172 SER A O 1
ATOM 1367 N N . ASP A 1 173 ? 5.315 18.682 -7.810 1.00 38.06 173 ASP A N 1
ATOM 1368 C CA . ASP A 1 173 ? 4.410 18.811 -8.961 1.00 38.06 173 ASP A CA 1
ATOM 1369 C C . ASP A 1 173 ? 3.592 17.538 -9.268 1.00 38.06 173 ASP A C 1
ATOM 1371 O O . ASP A 1 173 ? 3.097 17.371 -10.381 1.00 38.06 173 ASP A O 1
ATOM 1375 N N . LEU A 1 174 ? 3.457 16.608 -8.313 1.00 38.78 174 LEU A N 1
ATOM 1376 C CA . LEU A 1 174 ? 2.775 15.316 -8.532 1.00 38.78 174 LEU A CA 1
ATOM 1377 C C . LEU A 1 174 ? 1.433 15.128 -7.801 1.00 38.78 174 LEU A C 1
ATOM 1379 O O . LEU A 1 174 ? 0.934 14.001 -7.749 1.00 38.78 174 LEU A O 1
ATOM 1383 N N . PHE A 1 175 ? 0.811 16.204 -7.315 1.00 38.62 175 PHE A N 1
ATOM 1384 C CA . PHE A 1 175 ? -0.575 16.192 -6.829 1.00 38.62 175 PHE A CA 1
ATOM 1385 C C . PHE A 1 175 ? -1.358 17.410 -7.310 1.00 38.62 175 PHE A C 1
ATOM 1387 O O . PHE A 1 175 ? -0.795 18.524 -7.259 1.00 38.62 175 PHE A O 1
#

Radius of gyration: 17.15 Å; Cα contacts (8 Å, |Δi|>4): 269; chains: 1; bounding box: 49×42×42 Å

Solvent-accessible surface area (backbone atoms only — not comparable to full-atom values): 10007 Å² total; per-residue (Å²): 132,85,77,79,76,51,74,61,40,45,66,45,78,39,79,91,78,72,42,32,23,51,71,83,37,85,43,80,92,37,66,44,83,53,51,56,79,81,42,62,56,92,50,47,63,62,54,51,51,51,44,37,73,69,73,30,47,26,38,30,31,52,50,47,52,22,73,32,33,71,42,95,92,45,74,48,61,56,78,48,46,25,59,56,60,52,54,51,52,36,39,76,62,69,22,35,32,36,39,36,42,42,75,46,53,42,89,91,38,71,76,22,25,41,40,72,56,56,47,74,75,36,76,84,60,51,72,75,47,86,35,68,71,44,47,52,55,50,52,53,48,50,55,55,51,45,74,66,43,58,72,36,26,14,87,61,32,24,45,35,69,46,73,46,73,35,85,60,72,88,65,95,80,84,122

Nearest PDB structures (foldseek):
  3thc-assembly1_D  TM=9.810E-01  e=2.449E-18  Homo sapiens
  3wf0-assembly1_D  TM=9.803E-01  e=3.845E-18  Homo sapiens
  3wf4-assembly1_D  TM=9.806E-01  e=1.078E-17  Homo sapiens
  3wf4-assembly2_B  TM=9.808E-01  e=1.150E-17  Homo sapiens
  3d3a-assembly1_A  TM=9.368E-01  e=3.280E-16  Bacteroides thetaiotaomicron VPI-5482

Sequence (175 aa):
MATEKGVPKLFAQDLENNCFLLDGSPFTPMSGEMHYFRVPRPSWEDRLA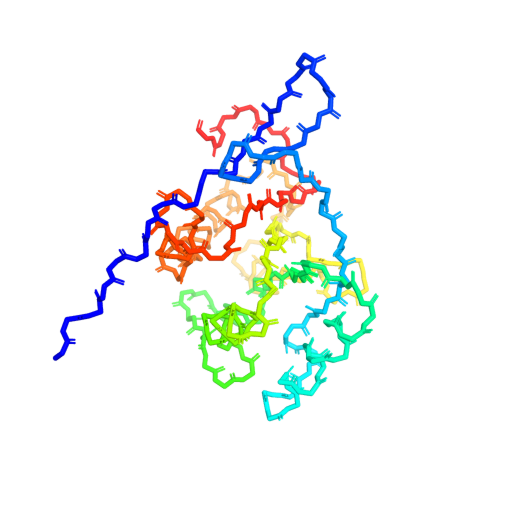KIKAANLNCVTTAVEWGLHEPHPGLYNFENDLDLKAFINLAAAQDLLVILKIGPQTSPERDFGGLPFWLLSVNPDMKCRTQDESFTYFFGRWLKRLYGQIQDLLAGRGGPIIMIQVGPEIMSSDLF

InterPro domains:
  IPR001944 Glycoside hydrolase, family 35 [PR00742] (23-40)
  IPR001944 Glycoside hydrolase, family 35 [PR00742] (44-62)
  IPR001944 Glycoside hydrolase, family 35 [PR00742] (99-118)
  IPR001944 Glycoside hydrolase, family 35 [PR00742] (155-170)
  IPR001944 Glycoside hydrolase, family 35 [PTHR23421] (14-169)
  IPR017853 Glycoside hydrolase superfamily [SSF51445] (14-166)
  IPR031330 Glycoside hydrolase 35, catalytic domain [PF01301] (20-167)

Organism: Apolygus lucorum (NCBI:txid248454)

Secondary structure (DSSP, 8-state):
-----PPPP-EEEETTTTEEEETTEEE---EEE--GGGS-GGGHHHHHHHHHHTT--EEEEE--HHHH-SBTTB---SGGG-HHHHHHHHHHTT-EEEEEESS-S-TTSGGGG--THHHHH-TT--TTTT-HHHHHHHHHHHHHHHHHHGGGBGGGTSSEEEEEEPTT---TT--

Foldseek 3Di:
DDDPQADQFDWAADPVVRAIDTNNHGDDQFEDEDELLVDFPVCLLVVLLVCVVVVGQAYEYEQQLCVQPVDQPRGDCDGSNVPLVSQVSNVVSNHAYEYEYECARDPPDDVNRHHPCLCVVPVPDPALAVGVSNCVSSVVSVVVVCVSCVCQESSSVHRHSYYHYDPRPDDPPDD

Mean predicted aligned error: 6.03 Å